Protein AF-A0A9W8B803-F1 (afdb_monomer)

Radius of gyration: 17.19 Å; Cα contacts (8 Å, |Δi|>4): 366; chains: 1; bounding box: 51×30×43 Å

Mean predicted aligned error: 11.03 Å

Sequence (179 aa):
MAPANDPQVTIDICPSTGKNYKTMVAKSFADKLMAYGSGQYSAKEGDESAVWLTVKSSATKDQPYGCYVAWDTAKGQSGNSLIPFSSAVSADFQPGDTVYVEKLAGVKMNAHQSHNGCLRIEGTGATKGQIGVYAYSEKSAEYFKSFSASGPQSVRKQDCDPQSYYFSEDPTQNLGGVQ

Organism: NCBI:txid2761393

pLDDT: mean 75.5, std 14.78, range [30.02, 95.81]

Secondary structure (DSSP, 8-state):
---TT--EEEEEE--SSS--EEEEEEHHHHHHHHHHSEEEE-SSTT-TT-EEEEEEE---SS-TT-EEEEESS-B-TTSSBPPTTTEEE-SSS-TT-EEEEEEEEEEESSSS-EEEEEEEEEE--SPTT--EEPPSSHHHHHHHHHHHHSSS--EEE----PPP---SS-GGGG-TT--

Structure (mmCIF, N/CA/C/O backbone):
data_AF-A0A9W8B803-F1
#
_entry.id   AF-A0A9W8B803-F1
#
loop_
_atom_site.group_PDB
_atom_site.id
_atom_site.type_symbol
_atom_site.label_atom_id
_atom_site.label_alt_id
_atom_site.label_comp_id
_atom_site.label_asym_id
_atom_site.label_entity_id
_atom_site.label_seq_id
_atom_site.pdbx_PDB_ins_code
_atom_site.Cartn_x
_atom_site.Cartn_y
_atom_site.Cartn_z
_atom_site.occupancy
_atom_site.B_iso_or_equiv
_atom_site.auth_seq_id
_atom_site.auth_comp_id
_atom_site.auth_asym_id
_atom_site.auth_atom_id
_atom_site.pdbx_PDB_model_num
ATOM 1 N N . MET A 1 1 ? -5.638 6.438 -18.018 1.00 42.72 1 MET A N 1
ATOM 2 C CA . MET A 1 1 ? -4.972 7.332 -18.999 1.00 42.72 1 MET A CA 1
ATOM 3 C C . MET A 1 1 ? -3.777 8.056 -18.382 1.00 42.72 1 MET A C 1
ATOM 5 O O . MET A 1 1 ? -3.964 8.950 -17.564 1.00 42.72 1 MET A O 1
ATOM 9 N N . ALA A 1 2 ? -2.550 7.707 -18.778 1.00 40.81 2 ALA A N 1
ATOM 10 C CA . ALA A 1 2 ? -1.456 8.674 -18.692 1.00 40.81 2 ALA A CA 1
ATOM 11 C C . ALA A 1 2 ? -1.735 9.775 -19.737 1.00 40.81 2 ALA A C 1
ATOM 13 O O . ALA A 1 2 ? -2.178 9.443 -20.841 1.00 40.81 2 ALA A O 1
ATOM 14 N N . PRO A 1 3 ? -1.563 11.067 -19.419 1.00 47.78 3 PRO A N 1
ATOM 15 C CA . PRO A 1 3 ? -1.764 12.130 -20.397 1.00 47.78 3 PRO A CA 1
ATOM 16 C C . PRO A 1 3 ? -0.831 11.913 -21.596 1.00 47.78 3 PRO A C 1
ATOM 18 O O . PRO A 1 3 ? 0.285 11.427 -21.427 1.00 47.78 3 PRO A O 1
ATOM 21 N N . ALA A 1 4 ? -1.269 12.301 -22.798 1.00 55.00 4 ALA A N 1
ATOM 22 C CA . ALA A 1 4 ? -0.597 12.043 -24.082 1.00 55.00 4 ALA A CA 1
ATOM 23 C C . ALA A 1 4 ? 0.845 12.596 -24.219 1.00 55.00 4 ALA A C 1
ATOM 25 O O . ALA A 1 4 ? 1.453 12.453 -25.272 1.00 55.00 4 ALA A O 1
ATOM 26 N N . ASN A 1 5 ? 1.398 13.193 -23.159 1.00 71.44 5 ASN A N 1
ATOM 27 C CA . ASN A 1 5 ? 2.725 13.796 -23.088 1.00 71.44 5 ASN A CA 1
ATOM 28 C C . ASN A 1 5 ? 3.527 13.366 -21.841 1.00 71.44 5 ASN A C 1
ATOM 30 O O . ASN A 1 5 ? 4.478 14.057 -21.483 1.00 71.44 5 ASN A O 1
ATOM 34 N N . ASP A 1 6 ? 3.155 12.288 -21.137 1.00 80.00 6 ASP A N 1
ATOM 35 C CA . ASP A 1 6 ? 3.938 11.823 -19.982 1.00 80.00 6 ASP A CA 1
ATOM 36 C C . ASP A 1 6 ? 5.289 11.231 -20.444 1.00 80.00 6 ASP A C 1
ATOM 38 O O . ASP A 1 6 ? 5.290 10.207 -21.146 1.00 80.00 6 ASP A O 1
ATOM 42 N N . PRO A 1 7 ? 6.440 11.856 -20.103 1.00 90.88 7 PRO A N 1
ATOM 43 C CA . PRO A 1 7 ? 7.750 11.385 -20.535 1.00 90.88 7 PRO A CA 1
ATOM 44 C C . PRO A 1 7 ? 7.977 9.933 -20.125 1.00 90.88 7 PRO A C 1
ATOM 46 O O . PRO A 1 7 ? 7.594 9.525 -19.035 1.00 90.88 7 PRO A O 1
ATOM 49 N N . GLN A 1 8 ? 8.633 9.148 -20.972 1.00 91.56 8 GLN A N 1
ATOM 50 C CA . GLN A 1 8 ? 8.997 7.779 -20.616 1.00 91.56 8 GLN A CA 1
ATOM 51 C C . GLN A 1 8 ? 10.335 7.766 -19.875 1.00 91.56 8 GLN A C 1
ATOM 53 O O . GLN A 1 8 ? 11.278 8.464 -20.250 1.00 91.56 8 GLN A O 1
ATOM 58 N N . VAL A 1 9 ? 10.429 6.947 -18.834 1.00 92.56 9 VAL A N 1
ATOM 59 C CA . VAL A 1 9 ? 11.654 6.701 -18.070 1.00 92.56 9 VAL A CA 1
ATOM 60 C C . VAL A 1 9 ? 11.912 5.208 -17.987 1.00 92.56 9 VAL A C 1
ATOM 62 O O . VAL A 1 9 ? 10.993 4.396 -18.066 1.00 92.56 9 VAL A O 1
ATOM 65 N N . THR A 1 10 ? 13.180 4.837 -17.847 1.00 92.25 10 THR A N 1
ATOM 66 C CA . THR A 1 10 ? 13.561 3.436 -17.666 1.00 92.25 10 THR A CA 1
ATOM 67 C C . THR A 1 10 ? 13.620 3.105 -16.181 1.00 92.25 10 THR A C 1
ATOM 69 O O . THR A 1 10 ? 14.295 3.805 -15.427 1.00 92.25 10 THR A O 1
ATOM 72 N N . ILE A 1 11 ? 12.948 2.027 -15.786 1.00 90.94 11 ILE A N 1
ATOM 73 C CA . ILE A 1 11 ? 13.044 1.439 -14.448 1.00 90.94 11 ILE A CA 1
ATOM 74 C C . ILE A 1 11 ? 13.702 0.060 -14.519 1.00 90.94 11 ILE A C 1
ATOM 76 O O . ILE A 1 11 ? 13.612 -0.638 -15.536 1.00 90.94 11 ILE A O 1
ATOM 80 N N . ASP A 1 12 ? 14.349 -0.334 -13.428 1.00 91.50 12 ASP A N 1
ATOM 81 C CA . ASP A 1 12 ? 14.971 -1.644 -13.277 1.00 91.50 12 ASP A CA 1
ATOM 82 C C . ASP A 1 12 ? 14.011 -2.627 -12.591 1.00 91.50 12 ASP A C 1
ATOM 84 O O . ASP A 1 12 ? 13.428 -2.333 -11.544 1.00 91.50 12 ASP A O 1
ATOM 88 N N . ILE A 1 13 ? 13.881 -3.825 -13.159 1.00 89.00 13 ILE A N 1
ATOM 89 C CA . ILE A 1 13 ? 13.200 -4.967 -12.552 1.00 89.00 13 ILE A CA 1
ATOM 90 C C . ILE A 1 13 ? 14.267 -5.960 -12.083 1.00 89.00 13 ILE A C 1
ATOM 92 O O . ILE A 1 13 ? 14.993 -6.536 -12.895 1.00 89.00 13 ILE A O 1
ATOM 96 N N . CYS A 1 14 ? 14.372 -6.155 -10.769 1.00 87.81 14 CYS A N 1
ATOM 97 C CA . CYS A 1 14 ? 15.344 -7.024 -10.106 1.00 87.81 14 CYS A CA 1
ATOM 98 C C . CYS A 1 14 ? 14.626 -8.168 -9.384 1.00 87.81 14 CYS A C 1
ATOM 100 O O . CYS A 1 14 ? 14.501 -8.121 -8.151 1.00 87.81 14 CYS A O 1
ATOM 102 N N . PRO A 1 15 ? 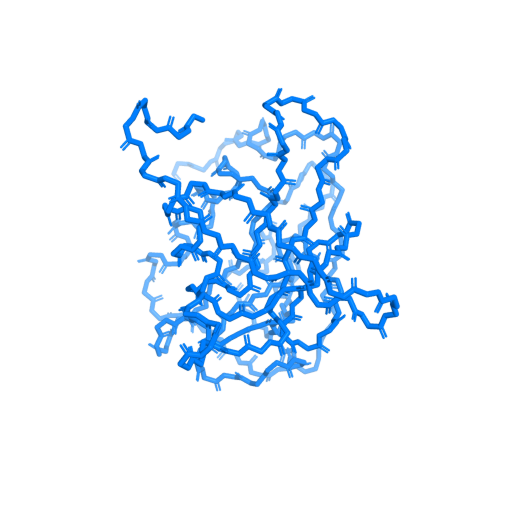14.158 -9.210 -10.086 1.00 75.56 15 PRO A N 1
ATOM 103 C CA . PRO A 1 15 ? 13.483 -10.319 -9.428 1.00 75.56 15 PRO A CA 1
ATOM 104 C C . PRO A 1 15 ? 14.388 -10.987 -8.373 1.00 75.56 15 PRO A C 1
ATOM 106 O O . PRO A 1 15 ? 15.610 -10.815 -8.348 1.00 75.56 15 PRO A O 1
ATOM 109 N N . SER A 1 16 ? 13.786 -11.707 -7.426 1.00 65.19 16 SER A N 1
ATOM 110 C CA . SER A 1 16 ? 14.535 -12.513 -6.447 1.00 65.19 16 SER A CA 1
ATOM 111 C C . SER A 1 16 ? 15.238 -13.704 -7.105 1.00 65.19 16 SER A C 1
ATOM 113 O O . SER A 1 16 ? 16.249 -14.178 -6.595 1.00 65.19 16 SER A O 1
ATOM 115 N N . THR A 1 17 ? 14.728 -14.149 -8.255 1.00 58.28 17 THR A N 1
ATOM 116 C CA . THR A 1 17 ? 15.289 -15.219 -9.079 1.00 58.28 17 THR A CA 1
ATOM 117 C C . THR A 1 17 ? 15.328 -14.781 -10.544 1.00 58.28 17 THR A C 1
ATOM 119 O O . THR A 1 17 ? 14.408 -14.132 -11.031 1.00 58.28 17 THR A O 1
ATOM 122 N N . GLY A 1 18 ? 16.403 -15.114 -11.260 1.00 69.88 18 GLY A N 1
ATOM 123 C CA . GLY A 1 18 ? 16.578 -14.736 -12.667 1.00 69.88 18 GLY A CA 1
ATOM 124 C C . GLY A 1 18 ? 17.419 -13.474 -12.883 1.00 69.88 18 GLY A C 1
ATOM 125 O O . GLY A 1 18 ? 18.062 -12.962 -11.969 1.00 69.88 18 GLY A O 1
ATOM 126 N N . LYS A 1 19 ? 17.475 -13.016 -14.140 1.00 76.31 19 LYS A N 1
ATOM 127 C CA . LYS A 1 19 ? 18.267 -11.846 -14.538 1.00 76.31 19 LYS A CA 1
ATOM 128 C C . LYS A 1 19 ? 17.446 -10.571 -14.407 1.00 76.31 19 LYS A C 1
ATOM 130 O O . LYS A 1 19 ? 16.286 -10.536 -14.814 1.00 76.31 19 LYS A O 1
ATOM 135 N N . ASN A 1 20 ? 18.090 -9.519 -13.911 1.00 84.38 20 ASN A N 1
ATOM 136 C CA . ASN A 1 20 ? 17.522 -8.180 -13.949 1.00 84.38 20 ASN A CA 1
ATOM 137 C C . ASN A 1 20 ? 17.247 -7.773 -15.400 1.00 84.38 20 ASN A C 1
ATOM 139 O O . ASN A 1 20 ? 18.031 -8.084 -16.301 1.00 84.38 20 ASN A O 1
ATOM 143 N N . TYR A 1 21 ? 16.164 -7.040 -15.610 1.00 87.12 21 TYR A N 1
ATOM 144 C CA . TYR A 1 21 ? 15.842 -6.438 -16.897 1.00 87.12 21 TYR A CA 1
ATOM 145 C C . TYR A 1 21 ? 15.310 -5.024 -16.692 1.00 87.12 21 TYR A C 1
ATOM 147 O O . TYR A 1 21 ? 14.974 -4.627 -15.580 1.00 87.12 21 TYR A O 1
ATOM 155 N N . LYS A 1 22 ? 15.265 -4.244 -17.767 1.00 90.06 22 LYS A N 1
ATOM 156 C CA . LYS A 1 22 ? 14.792 -2.861 -17.743 1.00 90.06 22 LYS A CA 1
ATOM 157 C C . LYS A 1 22 ? 13.494 -2.749 -18.525 1.00 90.06 22 LYS A C 1
ATOM 159 O O . LYS A 1 22 ? 13.336 -3.429 -19.537 1.00 90.06 22 LYS A O 1
ATOM 164 N N . THR A 1 23 ? 12.588 -1.889 -18.076 1.00 88.50 23 THR A N 1
ATOM 165 C CA . THR A 1 23 ? 11.369 -1.558 -18.824 1.00 88.50 23 THR A CA 1
ATOM 166 C C . THR A 1 23 ? 11.144 -0.052 -18.856 1.00 88.50 23 THR A C 1
ATOM 168 O O . THR A 1 23 ? 11.601 0.669 -17.966 1.00 88.50 23 THR A O 1
ATOM 171 N N . MET A 1 24 ? 10.471 0.423 -19.903 1.00 89.88 24 MET A N 1
ATOM 172 C CA . MET A 1 24 ? 10.054 1.817 -20.015 1.00 89.88 24 MET A CA 1
ATOM 173 C C . MET A 1 24 ? 8.654 1.984 -19.443 1.00 89.88 24 MET A C 1
ATOM 175 O O . MET A 1 24 ? 7.749 1.199 -19.730 1.00 89.88 24 MET A O 1
ATOM 179 N N . VAL A 1 25 ? 8.492 3.024 -18.637 1.00 88.00 25 VAL A N 1
ATOM 180 C CA . VAL A 1 25 ? 7.221 3.402 -18.031 1.00 88.00 25 VAL A CA 1
ATOM 181 C C . VAL A 1 25 ? 7.035 4.907 -18.110 1.00 88.00 25 VAL A C 1
ATOM 183 O O . VAL A 1 25 ? 8.000 5.662 -18.227 1.00 88.00 25 VAL A O 1
ATOM 186 N N . ALA A 1 26 ? 5.791 5.354 -17.985 1.00 89.62 26 ALA A N 1
ATOM 187 C CA . ALA A 1 26 ? 5.490 6.768 -17.852 1.00 89.62 26 ALA A CA 1
ATOM 188 C C . ALA A 1 26 ? 6.147 7.339 -16.578 1.00 89.62 26 ALA A C 1
ATOM 190 O O . ALA A 1 26 ? 6.136 6.695 -15.524 1.00 89.62 26 ALA A O 1
ATOM 191 N N . LYS A 1 27 ? 6.721 8.542 -16.647 1.00 88.06 27 LYS A N 1
ATOM 192 C CA . LYS A 1 27 ? 7.441 9.156 -15.528 1.00 88.06 27 LYS A CA 1
ATOM 193 C C . LYS A 1 27 ? 6.527 9.324 -14.324 1.00 88.06 27 LYS A C 1
ATOM 195 O O . LYS A 1 27 ? 6.943 9.009 -13.213 1.00 88.06 27 LYS A O 1
ATOM 200 N N . SER A 1 28 ? 5.277 9.742 -14.532 1.00 83.00 28 SER A N 1
ATOM 201 C CA . SER A 1 28 ? 4.327 9.869 -13.421 1.00 83.00 28 SER A CA 1
ATOM 202 C C . SER A 1 28 ? 4.076 8.539 -12.700 1.00 83.00 28 SER A C 1
ATOM 204 O O . SER A 1 28 ? 3.869 8.528 -11.487 1.00 83.00 28 SER A O 1
ATOM 206 N N . PHE A 1 29 ? 4.139 7.410 -13.411 1.00 83.25 29 PHE A N 1
ATOM 207 C CA . PHE A 1 29 ? 4.044 6.088 -12.802 1.00 83.25 29 PHE A CA 1
ATOM 208 C C . PHE A 1 29 ? 5.303 5.749 -11.997 1.00 83.25 29 PHE A C 1
ATOM 210 O O . PHE A 1 29 ? 5.180 5.310 -10.858 1.00 83.25 29 PHE A O 1
ATOM 217 N N . ALA A 1 30 ? 6.500 6.010 -12.531 1.00 84.50 30 ALA A N 1
ATOM 218 C CA . ALA A 1 30 ? 7.750 5.802 -11.796 1.00 84.50 30 ALA A CA 1
ATOM 219 C C . ALA A 1 30 ? 7.841 6.672 -10.528 1.00 84.50 30 ALA A C 1
ATOM 221 O O . ALA A 1 30 ? 8.244 6.191 -9.471 1.00 84.50 30 ALA A O 1
ATOM 222 N N . ASP A 1 31 ? 7.408 7.933 -10.601 1.00 80.31 31 ASP A N 1
ATOM 223 C CA . ASP A 1 31 ? 7.358 8.833 -9.445 1.00 80.31 31 ASP A CA 1
ATOM 224 C C . ASP A 1 31 ? 6.387 8.306 -8.370 1.00 80.31 31 ASP A C 1
ATOM 226 O O . ASP A 1 31 ? 6.723 8.281 -7.184 1.00 80.31 31 ASP A O 1
ATOM 230 N N . LYS A 1 32 ? 5.206 7.816 -8.778 1.00 75.62 32 LYS A N 1
ATOM 231 C CA . LYS A 1 32 ? 4.243 7.165 -7.872 1.00 75.62 32 LYS A CA 1
ATOM 232 C C . LYS A 1 32 ? 4.806 5.884 -7.260 1.00 75.62 32 LYS A C 1
ATOM 234 O O . LYS A 1 32 ? 4.636 5.671 -6.064 1.00 75.62 32 LYS A O 1
ATOM 239 N N . LEU A 1 33 ? 5.496 5.055 -8.044 1.00 75.88 33 LEU A N 1
ATOM 240 C CA . LEU A 1 33 ? 6.152 3.844 -7.551 1.00 75.88 33 LEU A CA 1
ATOM 241 C C . LEU A 1 33 ? 7.179 4.155 -6.459 1.00 75.88 33 LEU A C 1
ATOM 243 O O . LEU A 1 33 ? 7.201 3.469 -5.441 1.00 75.88 33 LEU A O 1
ATOM 247 N N . MET A 1 34 ? 7.993 5.200 -6.631 1.00 73.31 34 MET A N 1
ATOM 248 C CA . MET A 1 34 ? 8.949 5.625 -5.604 1.00 73.31 34 MET A CA 1
ATOM 249 C C . MET A 1 34 ? 8.253 6.152 -4.346 1.00 73.31 34 MET A C 1
ATOM 251 O O . MET A 1 34 ? 8.702 5.870 -3.237 1.00 73.31 34 MET A O 1
ATOM 255 N N . ALA A 1 35 ? 7.162 6.905 -4.506 1.00 66.06 35 ALA A N 1
ATOM 256 C CA . ALA A 1 35 ? 6.426 7.483 -3.385 1.00 66.06 35 ALA A CA 1
ATOM 257 C C . ALA A 1 35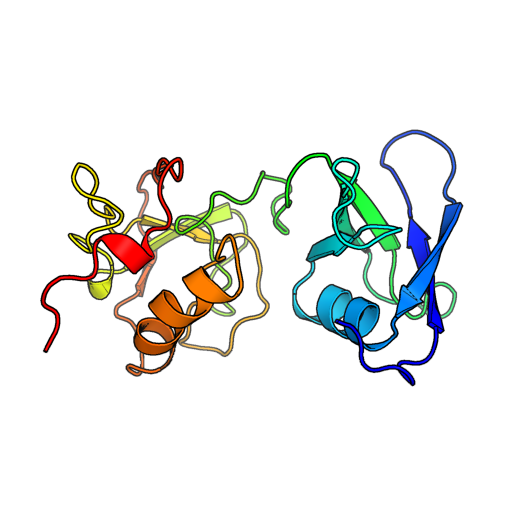 ? 5.648 6.431 -2.577 1.00 66.06 35 ALA A C 1
ATOM 259 O O . ALA A 1 35 ? 5.631 6.474 -1.349 1.00 66.06 35 ALA A O 1
ATOM 260 N N . TYR A 1 36 ? 4.996 5.490 -3.261 1.00 65.56 36 TYR A N 1
ATOM 261 C CA . TYR A 1 36 ? 4.094 4.515 -2.643 1.00 65.56 36 TYR A CA 1
ATOM 262 C C . TYR A 1 36 ? 4.751 3.158 -2.397 1.00 65.56 36 TYR A C 1
ATOM 264 O O . TYR A 1 36 ? 4.202 2.321 -1.686 1.00 65.56 36 TYR A O 1
ATOM 272 N N . GLY A 1 37 ? 5.920 2.914 -2.986 1.00 66.75 37 GLY A N 1
ATOM 273 C CA . GLY A 1 37 ? 6.641 1.649 -2.893 1.00 66.75 37 GLY A CA 1
ATOM 274 C C . GLY A 1 37 ? 6.021 0.508 -3.699 1.00 66.75 37 GLY A C 1
ATOM 275 O O . GLY A 1 37 ? 6.636 -0.552 -3.787 1.00 66.75 37 GLY A O 1
ATOM 276 N N . SER A 1 38 ? 4.842 0.688 -4.303 1.00 74.81 38 SER A N 1
ATOM 277 C CA . SER A 1 38 ? 4.237 -0.298 -5.198 1.00 74.81 38 SER A CA 1
ATOM 278 C C . SER A 1 38 ? 3.260 0.319 -6.202 1.00 74.81 38 SER A C 1
ATOM 280 O O . SER A 1 38 ? 2.795 1.446 -6.023 1.00 74.81 38 SER A O 1
ATOM 282 N N . GLY A 1 39 ? 2.959 -0.411 -7.276 1.00 74.94 39 GLY A N 1
ATOM 283 C CA . GLY A 1 39 ? 2.009 0.014 -8.302 1.00 74.94 39 GLY A CA 1
ATOM 284 C C . GLY A 1 39 ? 1.771 -1.058 -9.358 1.00 74.94 39 GLY A C 1
ATOM 285 O O . GLY A 1 39 ? 2.672 -1.830 -9.690 1.00 74.94 39 GLY A O 1
ATOM 286 N N . GLN A 1 40 ? 0.550 -1.107 -9.885 1.00 80.50 40 GLN A N 1
ATOM 287 C CA . GLN A 1 40 ? 0.199 -2.036 -10.950 1.00 80.50 40 GLN A CA 1
ATOM 288 C C . GLN A 1 40 ? 0.723 -1.507 -12.286 1.00 80.50 40 GLN A C 1
ATOM 290 O O . GLN A 1 40 ? 0.387 -0.401 -12.710 1.00 80.50 40 GLN A O 1
ATOM 295 N N . TYR A 1 41 ? 1.565 -2.298 -12.935 1.00 80.06 41 TYR A N 1
ATOM 296 C CA . TYR A 1 41 ? 2.101 -2.030 -14.253 1.00 80.06 41 TYR A CA 1
ATOM 297 C C . TYR A 1 41 ? 1.424 -2.929 -15.276 1.00 80.06 41 TYR A C 1
ATOM 299 O O . TYR A 1 41 ? 1.378 -4.149 -15.129 1.00 80.06 41 TYR A O 1
ATOM 307 N N . SER A 1 42 ? 0.969 -2.308 -16.353 1.00 76.38 42 SER A N 1
ATOM 308 C CA . SER A 1 42 ? 0.555 -3.004 -17.554 1.00 76.38 42 SER A CA 1
ATOM 309 C C . SER A 1 42 ? 1.237 -2.377 -18.764 1.00 76.38 42 SER A C 1
ATOM 311 O O . SER A 1 42 ? 1.345 -1.152 -18.856 1.00 76.38 42 SER A O 1
ATOM 313 N N . ALA A 1 43 ? 1.656 -3.212 -19.716 1.00 68.31 43 ALA A N 1
ATOM 314 C CA . ALA A 1 43 ? 2.144 -2.743 -21.005 1.00 68.31 43 ALA A CA 1
ATOM 315 C C . ALA A 1 43 ? 1.020 -2.131 -21.867 1.00 68.31 43 ALA A C 1
ATOM 317 O O . ALA A 1 43 ? 1.307 -1.319 -22.749 1.00 68.31 43 ALA A O 1
ATOM 318 N N . LYS A 1 44 ? -0.247 -2.510 -21.631 1.00 64.75 44 LYS A N 1
ATOM 319 C CA . LYS A 1 44 ? -1.425 -2.026 -22.370 1.00 64.75 44 LYS A CA 1
ATOM 320 C C . LYS A 1 44 ? -2.640 -1.825 -21.462 1.00 64.75 44 LYS A C 1
ATOM 322 O O . LYS A 1 44 ? -2.910 -2.597 -20.547 1.00 64.75 44 LYS A O 1
ATOM 327 N N . GLU A 1 45 ? -3.421 -0.788 -21.719 1.00 52.09 45 GLU A N 1
ATOM 328 C CA . GLU A 1 45 ? -4.680 -0.579 -20.996 1.00 52.09 45 GLU A CA 1
ATOM 329 C C . GLU A 1 45 ? -5.637 -1.762 -21.240 1.00 52.09 45 GLU A C 1
ATOM 331 O O . GLU A 1 45 ? -5.808 -2.191 -22.381 1.00 52.09 45 GLU A O 1
ATOM 336 N N . GLY A 1 46 ? -6.211 -2.321 -20.169 1.00 53.62 46 GLY A N 1
ATOM 337 C CA . GLY A 1 46 ? -7.086 -3.502 -20.235 1.00 53.62 46 GLY A CA 1
ATOM 338 C C . GLY A 1 46 ? -6.372 -4.854 -20.366 1.00 53.62 46 GLY A C 1
ATOM 339 O O . GLY A 1 46 ? -7.034 -5.859 -20.598 1.00 53.62 46 GLY A O 1
ATOM 340 N N . ASP A 1 47 ? -5.044 -4.898 -20.233 1.00 57.59 47 ASP A N 1
ATOM 341 C CA . ASP A 1 47 ? -4.285 -6.151 -20.252 1.00 57.59 47 ASP A CA 1
ATOM 342 C C . ASP A 1 47 ? -4.452 -6.919 -18.931 1.00 57.59 47 ASP A C 1
ATOM 344 O O . ASP A 1 47 ? -4.090 -6.434 -17.856 1.00 57.59 47 ASP A O 1
ATOM 348 N N . GLU A 1 48 ? -4.975 -8.140 -19.017 1.00 57.72 48 GLU A N 1
ATOM 349 C CA . GLU A 1 48 ? -5.126 -9.047 -17.875 1.00 57.72 48 GLU A CA 1
ATOM 350 C C . GLU A 1 48 ? -3.776 -9.568 -17.350 1.00 57.72 48 GLU A C 1
ATOM 352 O O . GLU A 1 48 ? -3.715 -10.123 -16.256 1.00 57.72 48 GLU A O 1
ATOM 357 N N . SER A 1 49 ? -2.676 -9.356 -18.086 1.00 65.06 49 SER A N 1
ATOM 358 C CA . SER A 1 49 ? -1.313 -9.692 -17.649 1.00 65.06 49 SER A CA 1
ATOM 359 C C . SER A 1 49 ? -0.644 -8.608 -16.792 1.00 65.06 49 SER A C 1
ATOM 361 O O . SER A 1 49 ? 0.565 -8.661 -16.554 1.00 65.06 49 SER A O 1
ATOM 363 N N . ALA A 1 50 ? -1.412 -7.621 -16.318 1.00 73.31 50 ALA A N 1
ATOM 364 C CA . ALA A 1 50 ? -0.913 -6.574 -15.438 1.00 73.31 50 ALA A CA 1
ATOM 365 C C . ALA A 1 50 ? -0.233 -7.166 -14.190 1.00 73.31 50 ALA A C 1
ATOM 367 O O . ALA A 1 50 ? -0.825 -7.946 -13.445 1.00 73.31 50 ALA A O 1
ATOM 368 N N . VAL A 1 51 ? 1.007 -6.751 -13.936 1.00 79.25 51 VAL A N 1
ATOM 369 C CA . VAL A 1 51 ? 1.805 -7.193 -12.785 1.00 79.25 51 VAL A CA 1
ATOM 370 C C . VAL A 1 51 ? 1.890 -6.094 -11.743 1.00 79.25 51 VAL A C 1
ATOM 372 O O . VAL A 1 51 ? 1.846 -4.906 -12.055 1.00 79.25 51 VAL A O 1
ATOM 375 N N . TRP A 1 52 ? 2.081 -6.472 -10.490 1.00 78.88 52 TRP A N 1
ATOM 376 C CA . TRP A 1 52 ? 2.393 -5.523 -9.433 1.00 78.88 52 TRP A CA 1
ATOM 377 C C . TRP A 1 52 ? 3.894 -5.350 -9.296 1.00 78.88 52 TRP A C 1
ATOM 379 O O . TRP A 1 52 ? 4.618 -6.313 -9.068 1.00 78.88 52 TRP A O 1
ATOM 389 N N . LEU A 1 53 ? 4.369 -4.116 -9.416 1.00 81.75 53 LEU A N 1
ATOM 390 C CA . LEU A 1 53 ? 5.755 -3.771 -9.141 1.00 81.75 53 LEU A CA 1
ATOM 391 C C . LEU A 1 53 ? 5.860 -3.264 -7.706 1.00 81.75 53 LEU A C 1
ATOM 393 O O . LEU A 1 53 ? 5.138 -2.342 -7.342 1.00 81.75 53 LEU A O 1
ATOM 397 N N . THR A 1 54 ? 6.767 -3.834 -6.913 1.00 77.69 54 THR A N 1
ATOM 398 C CA . THR A 1 54 ? 7.076 -3.376 -5.546 1.00 77.69 54 THR A CA 1
ATOM 399 C C . THR A 1 54 ? 8.557 -3.050 -5.427 1.00 77.69 54 THR A C 1
ATOM 401 O O . THR A 1 54 ? 9.398 -3.782 -5.950 1.00 77.69 54 THR A O 1
ATOM 404 N N . VAL A 1 55 ? 8.889 -1.957 -4.741 1.00 77.19 55 VAL A N 1
ATOM 405 C CA . VA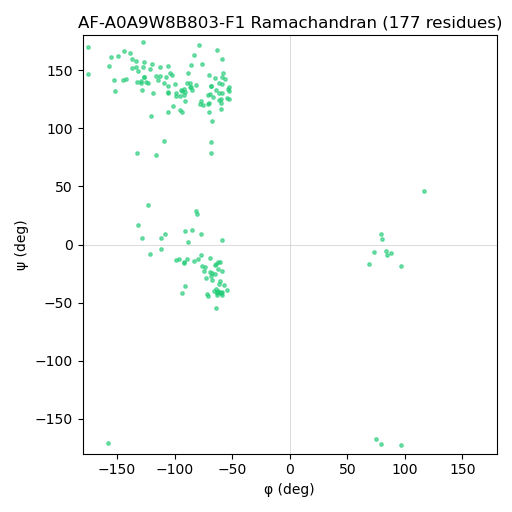L A 1 55 ? 10.270 -1.523 -4.521 1.00 77.19 55 VAL A CA 1
ATOM 406 C C . VAL A 1 55 ? 11.052 -2.585 -3.741 1.00 77.19 55 VAL A C 1
ATOM 408 O O . VAL A 1 55 ? 10.663 -3.016 -2.660 1.00 77.19 55 VAL A O 1
ATOM 411 N N . LYS A 1 56 ? 12.174 -3.018 -4.312 1.00 79.81 56 LYS A N 1
ATOM 412 C CA . LYS A 1 56 ? 13.173 -3.895 -3.689 1.00 79.81 56 LYS A CA 1
ATOM 413 C C . LYS A 1 56 ? 14.283 -3.087 -3.038 1.00 79.81 56 LYS A C 1
ATOM 415 O O . LYS A 1 56 ? 14.764 -3.428 -1.964 1.00 79.81 56 LYS A O 1
ATOM 420 N N . SER A 1 57 ? 14.715 -2.040 -3.731 1.00 77.50 57 SER A N 1
ATOM 421 C CA . SER A 1 57 ? 15.786 -1.149 -3.305 1.00 77.50 57 SER A CA 1
ATOM 422 C C . SER A 1 57 ? 15.481 0.271 -3.752 1.00 77.50 57 SER A C 1
ATOM 424 O O . SER A 1 57 ? 14.960 0.493 -4.847 1.00 77.50 57 SER A O 1
ATOM 426 N N . SER A 1 58 ? 15.815 1.228 -2.891 1.00 74.88 58 SER A N 1
ATOM 427 C CA . SER A 1 58 ? 15.692 2.655 -3.168 1.00 74.88 58 SER A CA 1
ATOM 428 C C . SER A 1 58 ? 16.592 3.097 -4.325 1.00 74.88 58 SER A C 1
ATOM 430 O O . SER A 1 58 ? 17.473 2.363 -4.781 1.00 74.88 58 SER A O 1
ATOM 432 N N . ALA A 1 59 ? 16.351 4.316 -4.810 1.00 82.38 59 ALA A N 1
ATOM 433 C CA . ALA A 1 59 ? 17.144 4.916 -5.868 1.00 82.38 59 ALA A CA 1
ATOM 434 C C . ALA A 1 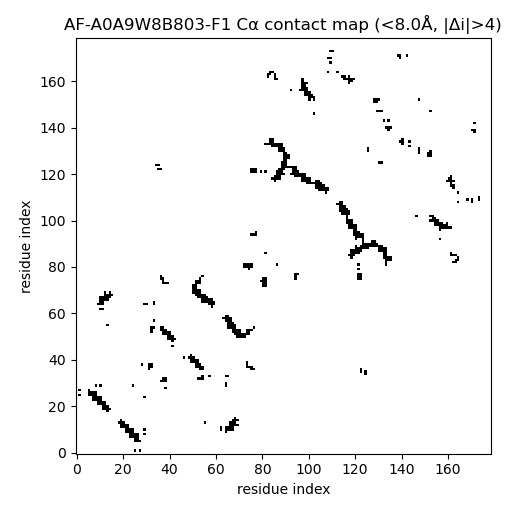59 ? 18.629 5.024 -5.492 1.00 82.38 59 ALA A C 1
ATOM 436 O O . ALA A 1 59 ? 18.991 5.409 -4.379 1.00 82.38 59 ALA A O 1
ATOM 437 N N . THR A 1 60 ? 19.486 4.718 -6.459 1.00 83.38 60 THR A N 1
ATOM 438 C CA . THR A 1 60 ? 20.938 4.894 -6.383 1.00 83.38 60 THR A CA 1
ATOM 439 C C . THR A 1 60 ? 21.419 5.686 -7.596 1.00 83.38 60 THR A C 1
ATOM 441 O O . THR A 1 60 ? 20.649 5.961 -8.517 1.00 83.38 60 THR A O 1
ATOM 444 N N . LYS A 1 61 ? 22.708 6.040 -7.630 1.00 85.44 61 LYS A N 1
ATOM 445 C CA . LYS A 1 61 ? 23.305 6.717 -8.791 1.00 85.44 61 LYS A CA 1
ATOM 446 C C . LYS A 1 61 ? 23.146 5.906 -10.087 1.00 85.44 61 LYS A C 1
ATOM 448 O O . LYS A 1 61 ? 22.936 6.496 -11.142 1.00 85.44 61 LYS A O 1
ATOM 453 N N . ASP A 1 62 ? 23.204 4.578 -9.989 1.00 84.81 62 ASP A N 1
ATOM 454 C CA . ASP A 1 62 ? 23.130 3.668 -11.138 1.00 84.81 62 ASP A CA 1
ATOM 455 C C . ASP A 1 62 ? 21.690 3.213 -11.447 1.00 84.81 62 ASP A C 1
ATOM 457 O O . ASP A 1 62 ? 21.410 2.729 -12.544 1.00 84.81 62 ASP A O 1
ATOM 461 N N . GLN A 1 63 ? 20.770 3.399 -10.493 1.00 85.12 63 GLN A N 1
ATOM 462 C CA . GLN A 1 63 ? 19.344 3.080 -10.598 1.00 85.12 63 GLN A CA 1
ATOM 463 C C . GLN A 1 63 ? 18.520 4.270 -10.085 1.00 85.12 63 GLN A C 1
ATOM 465 O O . GLN A 1 63 ? 18.050 4.248 -8.945 1.00 85.12 63 GLN A O 1
ATOM 470 N N . PRO A 1 64 ? 18.341 5.332 -10.891 1.00 84.62 64 PRO A N 1
ATOM 471 C CA . PRO A 1 64 ? 17.757 6.595 -10.427 1.00 84.62 64 PRO A CA 1
ATOM 472 C C . PRO A 1 64 ? 16.291 6.480 -9.987 1.00 84.62 64 PRO A C 1
ATOM 474 O O . PRO A 1 64 ? 15.812 7.345 -9.263 1.00 84.62 64 PRO A O 1
ATOM 477 N N . TYR A 1 65 ? 15.599 5.408 -10.381 1.00 85.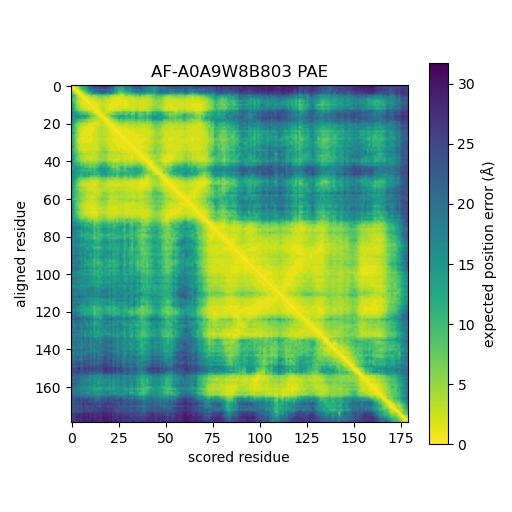56 65 TYR A N 1
ATOM 478 C CA . TYR A 1 65 ? 14.236 5.095 -9.946 1.00 85.56 65 TYR A CA 1
ATOM 479 C C . TYR A 1 65 ? 14.174 3.907 -8.976 1.00 85.56 65 TYR A C 1
ATOM 481 O O . TYR A 1 65 ? 13.087 3.433 -8.669 1.00 85.56 65 TYR A O 1
ATOM 489 N N . GLY A 1 66 ? 15.316 3.419 -8.486 1.00 86.19 66 GLY A N 1
ATOM 490 C CA . GLY A 1 66 ? 15.405 2.217 -7.657 1.00 86.19 66 GLY A CA 1
ATOM 491 C C . GLY A 1 66 ? 15.238 0.931 -8.460 1.00 86.19 66 GLY A C 1
ATOM 492 O O . GLY A 1 66 ? 15.301 0.939 -9.691 1.00 86.19 66 GLY A O 1
ATOM 493 N N . CYS A 1 67 ? 15.039 -0.179 -7.750 1.00 85.88 67 CYS A N 1
ATOM 494 C CA . CYS A 1 67 ? 14.753 -1.458 -8.383 1.00 85.88 67 CYS A CA 1
ATOM 495 C C . CYS A 1 67 ? 13.485 -2.108 -7.845 1.00 85.88 67 CYS A C 1
ATOM 497 O O . CYS A 1 67 ? 13.213 -2.030 -6.648 1.00 85.88 67 CYS A O 1
ATOM 499 N N . TYR A 1 68 ? 12.746 -2.788 -8.722 1.00 86.12 68 TYR A N 1
ATOM 500 C CA . TYR A 1 68 ? 11.422 -3.335 -8.432 1.00 86.12 68 TYR A CA 1
ATOM 501 C C . TYR A 1 68 ? 11.358 -4.851 -8.630 1.00 86.12 68 TYR A C 1
ATOM 503 O O . TYR A 1 68 ? 12.061 -5.410 -9.466 1.00 86.12 68 TYR A O 1
ATOM 511 N N . VAL A 1 69 ? 10.494 -5.529 -7.882 1.00 82.06 69 VAL A N 1
ATOM 512 C CA . VAL A 1 69 ? 10.114 -6.930 -8.123 1.00 82.06 69 VAL A CA 1
ATOM 513 C C . VAL A 1 69 ? 8.707 -6.960 -8.702 1.00 82.06 69 VAL A C 1
ATOM 515 O O . VAL A 1 69 ? 7.840 -6.239 -8.212 1.00 82.06 69 VAL A O 1
ATOM 518 N N . ALA A 1 70 ? 8.499 -7.789 -9.725 1.00 80.06 70 ALA A N 1
ATOM 519 C CA . ALA A 1 70 ? 7.182 -8.068 -10.280 1.00 80.06 70 ALA A CA 1
ATOM 520 C C . ALA A 1 70 ? 6.494 -9.203 -9.509 1.00 80.06 70 ALA A C 1
ATOM 522 O O . ALA A 1 70 ? 7.106 -10.235 -9.228 1.00 80.06 70 ALA A O 1
ATOM 523 N N . TRP A 1 71 ? 5.219 -9.006 -9.207 1.00 71.75 71 TRP A N 1
ATOM 524 C CA . TRP A 1 71 ? 4.369 -9.908 -8.447 1.00 71.75 71 TRP A CA 1
ATOM 525 C C . TRP A 1 71 ? 3.024 -10.086 -9.148 1.00 71.75 71 TRP A C 1
ATOM 527 O O . TRP A 1 71 ? 2.584 -9.230 -9.916 1.00 71.75 71 TRP A O 1
ATOM 537 N N . ASP A 1 72 ? 2.352 -11.185 -8.828 1.00 70.44 72 ASP A N 1
ATOM 538 C CA . ASP A 1 72 ? 0.947 -11.426 -9.168 1.00 70.44 72 ASP A CA 1
ATOM 539 C C . ASP A 1 72 ? -0.005 -10.487 -8.404 1.00 70.44 72 ASP A C 1
ATOM 541 O O . ASP A 1 72 ? -1.090 -10.149 -8.869 1.00 70.44 72 ASP A O 1
ATOM 545 N N . THR A 1 73 ? 0.424 -10.036 -7.227 1.00 68.69 73 THR A N 1
ATOM 546 C CA . THR A 1 73 ? -0.346 -9.239 -6.276 1.00 68.69 73 THR A CA 1
ATOM 547 C C . THR A 1 73 ? 0.504 -8.114 -5.701 1.00 68.69 73 THR A C 1
ATOM 549 O O . THR A 1 73 ? 1.723 -8.229 -5.591 1.00 68.69 73 THR A O 1
ATOM 552 N N . ALA A 1 74 ? -0.131 -7.013 -5.301 1.00 70.50 74 ALA A N 1
ATOM 553 C CA . ALA A 1 74 ? 0.573 -5.909 -4.663 1.00 70.50 74 ALA A CA 1
ATOM 554 C C . ALA A 1 74 ? 1.280 -6.402 -3.394 1.00 70.50 74 ALA A C 1
ATOM 556 O O . ALA A 1 74 ? 0.649 -7.060 -2.566 1.00 70.50 74 ALA A O 1
ATOM 557 N N . LYS A 1 75 ? 2.569 -6.092 -3.224 1.00 78.19 75 LYS A N 1
ATOM 558 C CA . LYS A 1 75 ? 3.315 -6.399 -1.995 1.00 78.19 75 LYS A CA 1
ATOM 559 C C . LYS A 1 75 ? 3.620 -5.134 -1.211 1.00 78.19 75 LYS A C 1
ATOM 561 O O . LYS A 1 75 ? 4.016 -4.125 -1.797 1.00 78.19 75 LYS A O 1
ATOM 566 N N . GLY A 1 76 ? 3.474 -5.227 0.105 1.00 73.12 76 GLY A N 1
ATOM 567 C CA . GLY A 1 76 ? 3.933 -4.212 1.042 1.00 73.12 76 GLY A CA 1
ATOM 568 C C . GLY A 1 76 ? 5.432 -4.286 1.304 1.00 73.12 76 GLY A C 1
ATOM 569 O O . GLY A 1 76 ? 6.107 -5.246 0.930 1.00 73.12 76 GLY A O 1
ATOM 570 N N . GLN A 1 77 ? 5.953 -3.286 2.010 1.00 79.31 77 GLN A N 1
ATOM 571 C CA . GLN A 1 77 ? 7.342 -3.220 2.466 1.00 79.31 77 GLN A CA 1
ATOM 572 C C . GLN A 1 77 ? 7.707 -4.359 3.431 1.00 79.31 77 GLN A C 1
ATOM 574 O O . GLN A 1 77 ? 8.885 -4.674 3.559 1.00 79.31 77 GLN A O 1
ATOM 579 N N . SER A 1 78 ? 6.727 -5.005 4.082 1.00 80.88 78 SER A N 1
ATOM 580 C CA . SER A 1 78 ? 6.980 -6.202 4.900 1.00 80.88 78 SER A CA 1
ATOM 581 C C . SER A 1 78 ? 7.184 -7.480 4.066 1.00 80.88 78 SER A C 1
ATOM 583 O O . SER A 1 78 ? 7.561 -8.517 4.606 1.00 80.88 78 SER A O 1
ATOM 585 N N . GLY A 1 79 ? 6.928 -7.426 2.753 1.00 76.88 79 GLY A N 1
ATOM 586 C CA . GLY A 1 79 ? 6.970 -8.574 1.840 1.00 76.88 79 GLY A CA 1
ATOM 587 C C . GLY A 1 79 ? 5.655 -9.357 1.743 1.00 76.88 79 GLY A C 1
ATOM 588 O O . GLY A 1 79 ? 5.517 -10.223 0.874 1.00 76.88 79 GLY A O 1
ATOM 589 N N . ASN A 1 80 ? 4.664 -9.047 2.580 1.00 82.81 80 ASN A N 1
ATOM 590 C CA . ASN A 1 80 ? 3.343 -9.662 2.496 1.00 82.81 80 ASN A CA 1
ATOM 591 C C . ASN A 1 80 ? 2.517 -9.090 1.335 1.00 82.81 80 ASN A C 1
ATOM 593 O O . ASN A 1 80 ? 2.711 -7.949 0.909 1.00 82.81 80 ASN A O 1
ATOM 597 N N . SER A 1 81 ? 1.558 -9.878 0.836 1.00 82.62 81 SER A N 1
ATOM 598 C CA . SER A 1 81 ? 0.540 -9.351 -0.081 1.00 82.62 81 SER A CA 1
ATOM 599 C C . SER A 1 81 ? -0.314 -8.305 0.625 1.00 82.62 81 SER A C 1
ATOM 601 O O . SER A 1 81 ? -0.773 -8.531 1.748 1.00 82.62 81 SER A O 1
ATOM 603 N N . LEU A 1 82 ? -0.523 -7.174 -0.047 1.00 79.50 82 LEU A N 1
ATOM 604 C CA . LEU A 1 82 ? -1.462 -6.158 0.389 1.00 79.50 82 LEU A CA 1
ATOM 605 C C . LEU A 1 82 ? -2.870 -6.733 0.292 1.00 79.50 82 LEU A C 1
ATOM 607 O O . LEU A 1 82 ? -3.297 -7.231 -0.748 1.00 79.50 82 LEU A O 1
ATOM 611 N N . ILE A 1 83 ? -3.582 -6.634 1.401 1.00 82.19 83 ILE A N 1
ATOM 612 C CA . ILE A 1 83 ? -4.992 -6.963 1.516 1.00 82.19 83 ILE A CA 1
ATOM 613 C C . ILE A 1 83 ? -5.743 -5.647 1.330 1.00 82.19 83 ILE A C 1
ATOM 615 O O . ILE A 1 83 ? -5.557 -4.740 2.151 1.00 82.19 83 ILE A O 1
ATOM 619 N N . PRO A 1 84 ? -6.561 -5.489 0.276 1.00 77.62 84 PRO A N 1
ATOM 620 C CA . PRO A 1 84 ? -7.330 -4.270 0.096 1.00 77.62 84 PRO A CA 1
ATOM 621 C C . PRO A 1 84 ? -8.135 -3.932 1.348 1.00 77.62 84 PRO A C 1
ATOM 623 O O . PRO A 1 84 ? -8.749 -4.808 1.955 1.00 77.62 84 PRO A O 1
ATOM 626 N N . PHE A 1 85 ? -8.101 -2.659 1.734 1.00 80.25 85 PHE A N 1
ATOM 627 C CA . PHE A 1 85 ? -8.789 -2.089 2.897 1.00 80.25 85 PHE A CA 1
ATOM 628 C C . PHE A 1 85 ? -8.269 -2.519 4.267 1.00 80.25 85 PHE A C 1
ATOM 630 O O . PHE A 1 85 ? -8.500 -1.807 5.233 1.00 80.25 85 PHE A O 1
ATOM 637 N N . SER A 1 86 ? -7.492 -3.597 4.339 1.00 89.12 86 SER A N 1
ATOM 638 C CA . SER A 1 86 ? -6.879 -4.085 5.575 1.00 89.12 86 SER A CA 1
ATOM 639 C C . SER A 1 86 ? -5.361 -3.942 5.620 1.00 89.12 86 SER A C 1
ATOM 641 O O . SER A 1 86 ? -4.745 -4.221 6.642 1.00 89.12 86 SER A O 1
ATOM 643 N N . SER A 1 87 ? -4.732 -3.476 4.545 1.00 88.12 87 SER A N 1
ATOM 644 C CA . SER A 1 87 ? -3.340 -3.024 4.544 1.00 88.12 87 SER A CA 1
ATOM 645 C C . SER A 1 87 ? -3.274 -1.504 4.567 1.00 88.12 87 SER A C 1
ATOM 647 O O . SER A 1 87 ? -4.098 -0.831 3.947 1.00 88.12 87 SER A O 1
ATOM 649 N N . ALA A 1 88 ? -2.264 -0.948 5.230 1.00 87.00 88 ALA A N 1
ATOM 650 C CA . ALA A 1 88 ? -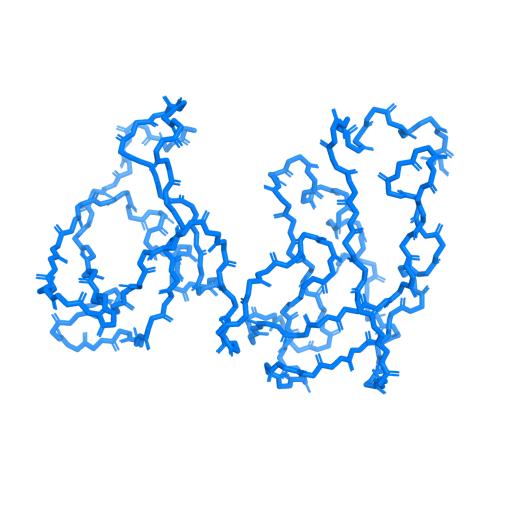2.106 0.493 5.377 1.00 87.00 88 ALA A CA 1
ATOM 651 C C . ALA A 1 88 ? -0.647 0.960 5.338 1.00 87.00 88 ALA A C 1
ATOM 653 O O . ALA A 1 88 ? 0.285 0.171 5.465 1.00 87.00 88 ALA A O 1
ATOM 654 N N . VAL A 1 89 ? -0.454 2.268 5.193 1.00 85.00 89 VAL A N 1
ATOM 655 C CA . VAL A 1 89 ? 0.816 2.965 5.385 1.00 85.00 89 VAL A CA 1
ATOM 656 C C . VAL A 1 89 ? 0.737 3.916 6.571 1.00 85.00 89 VAL A C 1
ATOM 658 O O . VAL A 1 89 ? -0.282 4.579 6.771 1.00 85.00 89 VAL A O 1
ATOM 661 N N . SER A 1 90 ? 1.820 4.010 7.342 1.00 84.75 90 SER A N 1
ATOM 662 C CA . SER A 1 90 ? 1.959 4.975 8.435 1.00 84.75 90 SER A CA 1
ATOM 663 C C . SER A 1 90 ? 3.419 5.332 8.690 1.00 84.75 90 SER A C 1
ATOM 665 O O . SER A 1 90 ? 4.270 4.452 8.672 1.00 84.75 90 SER A O 1
ATOM 667 N N . ALA A 1 91 ? 3.709 6.599 8.989 1.00 83.00 91 ALA A N 1
ATOM 668 C CA . ALA A 1 91 ? 5.035 7.011 9.456 1.00 83.00 91 ALA A CA 1
ATOM 669 C C . ALA A 1 91 ? 5.276 6.724 10.953 1.00 83.00 91 ALA A C 1
ATOM 671 O O . ALA A 1 91 ? 6.412 6.821 11.412 1.00 83.00 91 ALA A O 1
ATOM 672 N N . ASP A 1 92 ? 4.230 6.390 11.717 1.00 86.25 92 ASP A N 1
ATOM 673 C CA . ASP A 1 92 ? 4.313 6.191 13.173 1.00 86.25 92 ASP A CA 1
ATOM 674 C C . ASP A 1 92 ? 4.490 4.718 13.580 1.00 86.25 92 ASP A C 1
ATOM 676 O O . ASP A 1 92 ? 4.820 4.431 14.731 1.00 86.25 92 ASP A O 1
ATOM 680 N N . PHE A 1 93 ? 4.287 3.784 12.646 1.00 89.50 93 PHE A N 1
ATOM 681 C CA . PHE A 1 93 ? 4.324 2.339 12.887 1.00 89.50 93 PHE A CA 1
ATOM 682 C C . PHE A 1 93 ? 5.280 1.632 11.924 1.00 89.50 93 PHE A C 1
ATOM 684 O O . PHE A 1 93 ? 5.587 2.140 10.846 1.00 89.50 93 PHE A O 1
ATOM 691 N N . GLN A 1 94 ? 5.757 0.449 12.313 1.00 90.19 94 GLN A N 1
ATOM 692 C CA . GLN A 1 94 ? 6.677 -0.333 11.487 1.00 90.19 94 GLN A CA 1
ATOM 693 C C . GLN A 1 94 ? 5.910 -1.252 10.526 1.00 90.19 94 GLN A C 1
ATOM 695 O O . GLN A 1 94 ? 4.849 -1.760 10.896 1.00 90.19 94 GLN A O 1
ATOM 700 N N . PRO A 1 95 ? 6.436 -1.529 9.317 1.00 88.75 95 PRO A N 1
ATOM 701 C CA . PRO A 1 95 ? 5.901 -2.594 8.475 1.00 88.75 95 PRO A CA 1
ATOM 702 C C . PRO A 1 95 ? 5.815 -3.925 9.240 1.00 88.75 95 PRO A C 1
ATOM 704 O O . PRO A 1 95 ? 6.770 -4.332 9.898 1.00 88.75 95 PRO A O 1
ATOM 707 N N . GLY A 1 96 ? 4.667 -4.595 9.149 1.00 89.25 96 GLY A N 1
ATOM 708 C CA . GLY A 1 96 ? 4.319 -5.801 9.903 1.00 89.25 96 GLY A CA 1
ATOM 709 C C . GLY A 1 96 ? 3.484 -5.543 11.161 1.00 89.25 96 GLY A C 1
ATOM 710 O O . GLY A 1 96 ? 2.823 -6.467 11.629 1.00 89.25 96 GLY A O 1
ATOM 711 N N . ASP A 1 97 ? 3.450 -4.312 11.684 1.00 94.44 97 ASP A N 1
ATOM 712 C CA . ASP A 1 97 ? 2.608 -3.978 12.835 1.00 94.44 97 ASP A CA 1
ATOM 713 C C . ASP A 1 97 ? 1.119 -4.109 12.497 1.00 94.44 97 ASP A C 1
ATOM 715 O O . ASP A 1 97 ? 0.675 -3.724 11.416 1.00 94.44 97 ASP A O 1
ATOM 719 N N . THR A 1 98 ? 0.324 -4.576 13.457 1.00 95.81 98 THR A N 1
ATOM 720 C CA . THR A 1 98 ? -1.137 -4.484 13.410 1.00 95.81 98 THR A CA 1
ATOM 721 C C . THR A 1 98 ? -1.617 -3.315 14.262 1.00 95.81 98 THR A C 1
ATOM 723 O O . THR A 1 98 ? -1.115 -3.041 15.360 1.00 95.81 98 THR A O 1
ATOM 726 N N . VAL A 1 99 ? -2.594 -2.588 13.736 1.00 93.75 99 VAL A N 1
ATOM 727 C CA . VAL A 1 99 ? -3.197 -1.433 14.394 1.00 93.75 99 VAL A CA 1
ATOM 728 C C . VAL A 1 99 ? -4.709 -1.538 14.338 1.00 93.75 99 VAL A C 1
ATOM 730 O O . VAL A 1 99 ? -5.284 -2.064 13.386 1.00 93.75 99 VAL A O 1
ATOM 733 N N . TYR A 1 100 ? -5.350 -0.987 15.358 1.00 93.69 100 TYR A N 1
ATOM 734 C CA . TYR A 1 100 ? -6.790 -0.825 15.401 1.00 93.69 100 TYR A CA 1
ATOM 735 C C . TYR A 1 100 ? -7.149 0.638 15.172 1.00 93.69 100 TYR A C 1
ATOM 737 O O . TYR A 1 100 ? -6.596 1.531 15.827 1.00 93.69 100 TYR A O 1
ATOM 745 N N . VAL A 1 101 ? -8.101 0.869 14.269 1.00 88.62 101 VAL A N 1
ATOM 746 C CA . VAL A 1 101 ? -8.688 2.181 14.023 1.00 88.62 101 VAL A CA 1
ATOM 747 C C . VAL A 1 101 ? -10.182 2.133 14.278 1.00 88.62 101 VAL A C 1
ATOM 749 O O . VAL A 1 101 ? -10.950 1.551 13.514 1.00 88.62 101 VAL A O 1
ATOM 752 N N . GLU A 1 102 ? -10.600 2.799 15.348 1.00 87.38 102 GLU A N 1
ATOM 753 C CA . GLU A 1 102 ? -11.985 2.774 15.820 1.00 87.38 102 GLU A CA 1
ATOM 754 C C . GLU A 1 102 ? -12.978 3.265 14.764 1.00 87.38 102 GLU A C 1
ATOM 756 O O . GLU A 1 102 ? -14.008 2.637 14.550 1.00 87.38 102 GLU A O 1
ATOM 761 N N . LYS A 1 103 ? -12.628 4.324 14.026 1.00 82.19 103 LYS A N 1
ATOM 762 C CA . LYS A 1 103 ? -13.474 4.871 12.955 1.00 82.19 103 LYS A CA 1
ATOM 763 C C . LYS A 1 103 ? -13.693 3.908 11.779 1.00 82.19 103 LYS A C 1
ATOM 765 O O . LYS A 1 103 ? -14.599 4.144 10.989 1.00 82.19 103 LYS A O 1
ATOM 770 N N . LEU A 1 104 ? -12.874 2.861 11.636 1.00 83.69 104 LEU A N 1
ATOM 771 C CA . LEU A 1 104 ? -13.081 1.823 10.624 1.00 83.69 104 LEU A CA 1
ATOM 772 C C . LEU A 1 104 ? -13.914 0.650 11.140 1.00 83.69 104 LEU A C 1
ATOM 774 O O . LEU A 1 104 ? -14.370 -0.155 10.338 1.00 83.69 104 LEU A O 1
ATOM 778 N N . ALA A 1 105 ? -14.103 0.497 12.447 1.00 88.50 105 ALA A N 1
ATOM 779 C CA . ALA A 1 105 ? -14.887 -0.611 12.968 1.00 88.50 105 ALA A CA 1
ATOM 780 C C . ALA A 1 105 ? -16.380 -0.415 12.649 1.00 88.50 105 ALA A C 1
ATOM 782 O O . ALA A 1 105 ? -16.956 0.637 12.907 1.00 88.50 105 ALA A O 1
ATOM 783 N N . GLY A 1 106 ? -17.011 -1.434 12.065 1.00 85.12 106 GLY A N 1
ATOM 784 C CA . GLY A 1 106 ? -18.424 -1.420 11.674 1.00 85.12 106 GLY A CA 1
ATOM 785 C C . GLY A 1 106 ? -18.707 -0.800 10.301 1.00 85.12 106 GLY A C 1
ATOM 786 O O . GLY A 1 106 ? -19.818 -0.950 9.787 1.00 85.12 106 GLY A O 1
ATOM 787 N N . VAL A 1 107 ? -17.712 -0.172 9.672 1.00 82.00 107 VAL A N 1
ATOM 788 C CA . VAL A 1 107 ? -17.827 0.450 8.346 1.00 82.00 107 VAL A CA 1
ATOM 789 C C . VAL A 1 107 ? -18.228 -0.599 7.303 1.00 82.00 107 VAL A C 1
ATOM 791 O O . VAL A 1 107 ? -17.553 -1.610 7.150 1.00 82.00 107 VAL A O 1
ATOM 794 N N . LYS A 1 108 ? -19.355 -0.406 6.608 1.00 80.81 108 LYS A N 1
ATOM 795 C CA . LYS A 1 108 ? -19.883 -1.408 5.666 1.00 80.81 108 LYS A CA 1
ATOM 796 C C . LYS A 1 108 ? -19.007 -1.507 4.417 1.00 80.81 108 LYS A C 1
ATOM 798 O O . LYS A 1 108 ? -18.881 -0.535 3.679 1.00 80.81 108 LYS A O 1
ATOM 803 N N . MET A 1 109 ? -18.477 -2.701 4.168 1.00 76.06 109 MET A N 1
ATOM 804 C CA . MET A 1 109 ? -17.666 -3.027 2.991 1.00 76.06 109 MET A CA 1
ATOM 805 C C . MET A 1 109 ? -18.530 -3.546 1.838 1.00 76.06 109 MET A C 1
ATOM 807 O O . MET A 1 109 ? -18.256 -3.255 0.678 1.00 76.06 109 MET A O 1
ATOM 811 N N . ASN A 1 110 ? -19.587 -4.294 2.158 1.00 73.50 110 ASN A N 1
ATOM 812 C CA . ASN A 1 110 ? -20.650 -4.711 1.241 1.00 73.50 110 ASN A CA 1
ATOM 813 C C . ASN A 1 110 ? -21.915 -5.067 2.051 1.00 73.50 110 ASN A C 1
ATOM 815 O O . ASN A 1 110 ? -21.977 -4.810 3.255 1.00 73.50 110 ASN A O 1
ATOM 819 N N . ALA A 1 111 ? -22.929 -5.654 1.406 1.00 73.56 111 ALA A N 1
ATOM 820 C CA . ALA A 1 111 ? -24.188 -6.035 2.053 1.00 73.56 111 ALA A CA 1
ATOM 821 C C . ALA A 1 111 ? -24.026 -7.022 3.232 1.00 73.56 111 ALA A C 1
ATOM 823 O O . ALA A 1 111 ? -24.893 -7.079 4.105 1.00 73.56 111 ALA A O 1
ATOM 824 N N . HIS A 1 112 ? -22.926 -7.779 3.276 1.00 82.00 112 HIS A N 1
ATOM 825 C CA . HIS A 1 112 ? -22.707 -8.873 4.226 1.00 82.00 112 HIS A CA 1
ATOM 826 C C . HIS A 1 112 ? -21.462 -8.699 5.104 1.00 82.00 112 HIS A C 1
ATOM 828 O O . HIS A 1 112 ? -21.259 -9.481 6.031 1.00 82.00 112 HIS A O 1
ATOM 834 N N . GLN A 1 113 ? -20.621 -7.702 4.826 1.00 84.25 113 GLN A N 1
ATOM 835 C CA . GLN A 1 113 ? -19.347 -7.504 5.508 1.00 84.25 113 GLN A CA 1
ATOM 836 C C . GLN A 1 113 ? -19.217 -6.074 6.029 1.00 84.25 113 GLN A C 1
ATOM 838 O O . GLN A 1 113 ? -19.428 -5.102 5.302 1.00 84.25 113 GLN A O 1
ATOM 843 N N . SER A 1 114 ? -18.789 -5.967 7.284 1.00 87.69 114 SER A N 1
ATOM 844 C CA . SER A 1 114 ? -18.342 -4.726 7.908 1.00 87.69 114 SER A CA 1
ATOM 845 C C . SER A 1 114 ? -16.871 -4.845 8.267 1.00 87.69 114 SER A C 1
ATOM 847 O O . SER A 1 114 ? -16.401 -5.911 8.658 1.00 87.69 114 SER A O 1
ATOM 849 N N . HIS A 1 115 ? -16.155 -3.737 8.156 1.00 88.38 115 HIS A N 1
ATOM 850 C CA . HIS A 1 115 ? -14.752 -3.657 8.487 1.00 88.38 115 HIS A CA 1
ATOM 851 C C . HIS A 1 115 ? -14.559 -3.815 9.999 1.00 88.38 115 HIS A C 1
ATOM 853 O O . HIS A 1 115 ? -15.300 -3.238 10.796 1.00 88.38 115 HIS A O 1
ATOM 859 N N . ASN A 1 116 ? -13.572 -4.604 10.422 1.00 92.50 116 ASN A N 1
ATOM 860 C CA . ASN A 1 116 ? -13.353 -4.916 11.843 1.00 92.50 116 ASN A CA 1
ATOM 861 C C . ASN A 1 116 ? -12.443 -3.909 12.574 1.00 92.50 116 ASN A C 1
ATOM 863 O O . ASN A 1 116 ? -12.124 -4.086 13.744 1.00 92.50 116 ASN A O 1
ATOM 867 N N . GLY A 1 117 ? -12.004 -2.868 11.872 1.00 90.31 117 GLY A N 1
ATOM 868 C CA . GLY A 1 117 ? -11.116 -1.822 12.384 1.00 90.31 117 GLY A CA 1
ATOM 869 C C . GLY A 1 117 ? -9.629 -2.180 12.346 1.00 90.31 117 GLY A C 1
ATOM 870 O O . GLY A 1 117 ? -8.802 -1.316 12.624 1.00 90.31 117 GLY A O 1
ATOM 871 N N . CYS A 1 118 ? -9.274 -3.412 11.980 1.00 94.19 118 CYS A N 1
ATOM 872 C CA . CYS A 1 118 ? -7.897 -3.888 11.988 1.00 94.19 118 CYS A CA 1
ATOM 873 C C . CYS A 1 118 ? -7.199 -3.658 10.658 1.00 94.19 118 CYS A C 1
ATOM 875 O O . CYS A 1 118 ? -7.705 -4.017 9.593 1.00 94.19 118 CYS A O 1
ATOM 877 N N . LEU A 1 119 ? -6.004 -3.083 10.747 1.00 92.56 119 LEU A N 1
ATOM 878 C CA . LEU A 1 119 ? -5.119 -2.843 9.620 1.00 92.56 119 LEU A CA 1
ATOM 879 C C . LEU A 1 119 ? -3.743 -3.435 9.917 1.00 92.56 119 LEU A C 1
ATOM 881 O O . LEU A 1 119 ? -3.254 -3.346 11.043 1.00 92.56 119 LEU A O 1
ATOM 885 N N . ARG A 1 120 ? -3.086 -3.966 8.888 1.00 94.06 120 ARG A N 1
ATOM 886 C CA . ARG A 1 120 ? -1.658 -4.282 8.910 1.00 94.06 120 ARG A CA 1
ATOM 887 C C . ARG A 1 120 ? -0.878 -3.174 8.228 1.00 94.06 120 ARG A C 1
ATOM 889 O O . ARG A 1 120 ? -1.208 -2.756 7.118 1.00 94.06 120 ARG A O 1
ATOM 896 N N . ILE A 1 121 ? 0.163 -2.699 8.888 1.00 91.06 121 ILE A N 1
ATOM 897 C CA . ILE A 1 121 ? 1.065 -1.695 8.349 1.00 91.06 121 ILE A CA 1
ATOM 898 C C . ILE A 1 121 ? 1.996 -2.378 7.359 1.00 91.06 121 ILE A C 1
ATOM 900 O O . ILE A 1 121 ? 2.690 -3.338 7.669 1.00 91.06 121 ILE A O 1
ATOM 904 N N . GLU A 1 122 ? 1.993 -1.874 6.140 1.00 88.81 122 GLU A N 1
ATOM 905 C CA . GLU A 1 122 ? 2.688 -2.430 4.986 1.00 88.81 122 GLU A CA 1
ATOM 906 C C . GLU A 1 122 ? 3.559 -1.388 4.287 1.00 88.81 122 GLU A C 1
ATOM 908 O O . GLU A 1 122 ? 4.138 -1.643 3.236 1.00 88.81 122 GLU A O 1
ATOM 913 N N . GLY A 1 123 ? 3.673 -0.191 4.851 1.00 82.44 123 GLY A N 1
ATOM 914 C CA . GLY A 1 123 ? 4.612 0.808 4.375 1.00 82.44 123 GLY A CA 1
ATOM 915 C C . GLY A 1 123 ? 4.644 2.044 5.253 1.00 82.44 123 GLY A C 1
ATOM 916 O O . GLY A 1 123 ? 3.807 2.228 6.134 1.00 82.44 123 GLY A O 1
ATOM 917 N N . THR A 1 124 ? 5.623 2.900 4.990 1.00 80.12 124 THR A N 1
ATOM 918 C CA . THR A 1 124 ? 5.937 4.060 5.835 1.00 80.12 124 THR A CA 1
ATOM 919 C C . THR A 1 124 ? 5.630 5.414 5.191 1.00 80.12 124 THR A C 1
ATOM 921 O O . THR A 1 124 ? 5.916 6.456 5.769 1.00 80.12 124 THR A O 1
ATOM 924 N N . GLY A 1 125 ? 5.012 5.427 4.006 1.00 71.81 125 GLY A N 1
ATOM 925 C CA . GLY A 1 125 ? 4.841 6.629 3.177 1.00 71.81 125 GLY A CA 1
ATOM 926 C C . GLY A 1 125 ? 3.744 7.621 3.597 1.00 71.81 125 GLY A C 1
ATOM 927 O O . GLY A 1 125 ? 3.435 8.521 2.820 1.00 71.81 125 GLY A O 1
ATOM 928 N N . ALA A 1 126 ? 3.116 7.472 4.769 1.00 72.06 126 ALA A N 1
ATOM 929 C CA . ALA A 1 126 ? 2.085 8.414 5.224 1.00 72.06 126 ALA A CA 1
ATOM 930 C C . ALA A 1 126 ? 2.692 9.656 5.895 1.00 72.06 126 ALA A C 1
ATOM 932 O O . ALA A 1 126 ? 3.830 9.644 6.355 1.00 72.06 126 ALA A O 1
ATOM 933 N N . THR A 1 127 ? 1.901 10.722 6.032 1.00 74.88 127 THR A N 1
ATOM 934 C CA . THR A 1 127 ? 2.277 11.838 6.914 1.00 74.88 127 THR A CA 1
ATOM 935 C C . THR A 1 127 ? 2.196 11.394 8.376 1.00 74.88 127 THR A C 1
ATOM 937 O O . THR A 1 127 ? 1.338 10.591 8.742 1.00 74.88 127 THR A O 1
ATOM 940 N N . LYS A 1 128 ? 3.082 11.923 9.226 1.00 78.12 128 LYS A N 1
ATOM 941 C CA . LYS A 1 128 ? 3.060 11.665 10.671 1.00 78.12 128 LYS A CA 1
ATOM 942 C C . LYS A 1 128 ? 1.683 11.991 11.271 1.00 78.12 128 LYS A C 1
ATOM 944 O O . LYS A 1 128 ? 1.123 13.048 10.989 1.00 78.12 128 LYS A O 1
ATOM 949 N N . GLY A 1 129 ? 1.150 11.098 12.098 1.00 74.94 129 GLY A N 1
ATOM 950 C CA . GLY A 1 129 ? -0.188 11.177 12.686 1.00 74.94 129 GLY A CA 1
ATOM 951 C C . GLY A 1 129 ? -1.322 10.736 11.755 1.00 74.94 129 GLY A C 1
ATOM 952 O O . GLY A 1 129 ? -2.491 10.859 12.125 1.00 74.94 129 GLY A O 1
ATOM 953 N N . GLN A 1 130 ? -1.009 10.244 10.552 1.00 77.69 130 GLN A N 1
ATOM 954 C CA . GLN A 1 130 ? -1.990 9.767 9.580 1.00 77.69 130 GLN A CA 1
ATOM 955 C C . GLN A 1 130 ? -1.785 8.290 9.236 1.00 77.69 130 GLN A C 1
ATOM 957 O O . GLN A 1 130 ? -0.686 7.733 9.315 1.00 77.69 130 GLN A O 1
ATOM 962 N N . ILE A 1 131 ? -2.883 7.674 8.800 1.00 79.62 131 ILE A N 1
ATOM 963 C CA . ILE A 1 131 ? -2.900 6.365 8.159 1.00 79.62 131 ILE A CA 1
ATOM 964 C C . ILE A 1 131 ? -3.462 6.519 6.749 1.00 79.62 131 ILE A C 1
ATOM 966 O O . ILE A 1 131 ? -4.520 7.123 6.547 1.00 79.62 131 ILE A O 1
ATOM 970 N N . GLY A 1 132 ? -2.748 5.954 5.779 1.00 78.94 132 GLY A N 1
ATOM 971 C CA . GLY A 1 132 ? -3.253 5.746 4.427 1.00 78.94 132 GLY A CA 1
ATOM 972 C C . GLY A 1 132 ? -3.671 4.293 4.271 1.00 78.94 132 GLY A C 1
ATOM 973 O O . GLY A 1 132 ? -2.840 3.408 4.426 1.00 78.94 132 GLY A O 1
ATOM 974 N N . VAL A 1 133 ? -4.940 4.025 3.982 1.00 79.38 133 VAL A N 1
ATOM 975 C CA . VAL A 1 133 ? -5.410 2.659 3.714 1.00 79.38 133 VAL A CA 1
ATOM 976 C C . VAL A 1 133 ? -5.169 2.331 2.241 1.00 79.38 133 VAL A C 1
ATOM 978 O O . VAL A 1 133 ? -5.489 3.138 1.367 1.00 79.38 133 VAL A O 1
ATOM 981 N N . TYR A 1 134 ? -4.610 1.155 1.953 1.00 75.44 134 TYR A N 1
ATOM 982 C CA . TYR A 1 134 ? -4.464 0.687 0.579 1.00 75.44 134 TYR A CA 1
ATOM 983 C C . TYR A 1 134 ? -5.836 0.333 0.001 1.00 75.44 134 TYR A C 1
ATOM 985 O O . TYR A 1 134 ? -6.556 -0.519 0.526 1.00 75.44 134 TYR A O 1
ATOM 993 N N . ALA A 1 135 ? -6.182 0.989 -1.102 1.00 65.88 135 ALA A N 1
ATOM 994 C CA . ALA A 1 135 ? -7.426 0.790 -1.827 1.00 65.88 135 ALA A CA 1
ATOM 995 C C . ALA A 1 135 ? -7.182 -0.035 -3.101 1.00 65.88 135 ALA A C 1
ATOM 997 O O . ALA A 1 135 ? -6.122 0.066 -3.717 1.00 65.88 135 ALA A O 1
ATOM 998 N N . TYR A 1 136 ? -8.162 -0.848 -3.500 1.00 60.97 136 TYR A N 1
ATOM 999 C CA . TYR A 1 136 ? -8.060 -1.727 -4.674 1.00 60.97 136 TYR A CA 1
ATOM 1000 C C . TYR A 1 136 ? -8.124 -0.964 -6.012 1.00 60.97 136 TYR A C 1
ATOM 1002 O O . TYR A 1 136 ? -7.563 -1.394 -7.013 1.00 60.97 136 TYR A O 1
ATOM 1010 N N . SER A 1 137 ? -8.809 0.180 -6.033 1.00 56.97 137 SER A N 1
ATOM 1011 C CA . SER A 1 137 ? -9.028 1.021 -7.216 1.00 56.97 137 SER A CA 1
ATOM 1012 C C . SER A 1 137 ? -9.153 2.500 -6.842 1.00 56.97 137 SER A C 1
ATOM 1014 O O . SER A 1 137 ? -9.470 2.821 -5.694 1.00 56.97 137 SER A O 1
ATOM 1016 N N . GLU A 1 138 ? -8.988 3.413 -7.808 1.00 57.03 138 GLU A N 1
ATOM 1017 C CA . GLU A 1 138 ? -9.220 4.857 -7.597 1.00 57.03 138 GLU A CA 1
ATOM 1018 C C . GLU A 1 138 ? -10.625 5.143 -7.049 1.00 57.03 138 GLU A C 1
ATOM 1020 O O . GLU A 1 138 ? -10.781 5.944 -6.130 1.00 57.03 138 GLU A O 1
ATOM 1025 N N . LYS A 1 139 ? -11.635 4.414 -7.537 1.00 58.88 139 LYS A N 1
ATOM 1026 C CA . LYS A 1 139 ? -13.020 4.530 -7.070 1.00 58.88 139 LYS A CA 1
ATOM 1027 C C . LYS A 1 139 ? -13.166 4.145 -5.594 1.00 58.88 139 LYS A C 1
ATOM 1029 O O . LYS A 1 139 ? -13.832 4.829 -4.827 1.00 58.88 139 LYS A O 1
ATOM 1034 N N . SER A 1 140 ? -12.480 3.087 -5.162 1.00 60.56 140 SER A N 1
ATOM 1035 C CA . SER A 1 140 ? -12.429 2.727 -3.741 1.00 60.56 140 SER A CA 1
ATOM 1036 C C . SER A 1 140 ? -11.534 3.652 -2.908 1.00 60.56 140 SER A C 1
ATOM 1038 O O . SER A 1 140 ? -11.743 3.781 -1.708 1.00 60.56 140 SER A O 1
ATOM 1040 N N . ALA A 1 141 ? -10.570 4.346 -3.520 1.00 61.69 141 ALA A N 1
ATOM 1041 C CA . ALA A 1 141 ? -9.749 5.333 -2.825 1.00 61.69 141 ALA A CA 1
ATOM 1042 C C . ALA A 1 141 ? -10.569 6.565 -2.405 1.00 61.69 141 ALA A C 1
ATOM 1044 O O . ALA A 1 141 ? -10.289 7.151 -1.361 1.00 61.69 141 ALA A O 1
ATOM 1045 N N . GLU A 1 142 ? -11.611 6.941 -3.157 1.00 62.16 142 GLU A N 1
ATOM 1046 C CA . GLU A 1 142 ? -12.536 8.017 -2.764 1.00 62.16 142 GLU A CA 1
ATOM 1047 C C . GLU A 1 142 ? -13.279 7.716 -1.457 1.00 62.16 142 GLU A C 1
ATOM 1049 O O . GLU A 1 142 ? -13.464 8.617 -0.640 1.00 62.16 142 GLU A O 1
ATOM 1054 N N . TYR A 1 143 ? -13.602 6.445 -1.202 1.00 61.50 143 TYR A N 1
ATOM 1055 C CA . TYR A 1 143 ? -14.215 6.001 0.051 1.00 61.50 143 TYR A CA 1
ATOM 1056 C C . TYR A 1 143 ? -13.313 6.257 1.267 1.00 61.50 143 TYR A C 1
ATOM 1058 O O . TYR A 1 143 ? -13.778 6.703 2.312 1.00 61.50 143 TYR A O 1
ATOM 1066 N N . PHE A 1 144 ? -12.002 6.038 1.120 1.00 63.44 144 PHE A N 1
ATOM 1067 C CA . PHE A 1 144 ? -11.025 6.253 2.194 1.00 63.44 144 PHE A CA 1
ATOM 1068 C C . PHE A 1 144 ? -10.461 7.678 2.232 1.00 63.44 144 PHE A C 1
ATOM 1070 O O . PHE A 1 144 ? -9.879 8.070 3.244 1.00 63.44 144 PHE A O 1
ATOM 1077 N N . LYS A 1 145 ? -10.673 8.499 1.192 1.00 59.28 145 LYS A N 1
ATOM 1078 C CA . LYS A 1 145 ? -10.299 9.925 1.216 1.00 59.28 145 LYS A CA 1
ATOM 1079 C C . LYS A 1 145 ? -11.016 10.679 2.334 1.00 59.28 145 LYS A C 1
ATOM 1081 O O . LYS A 1 145 ? -10.375 11.478 3.010 1.00 59.28 145 LYS A O 1
ATOM 1086 N N . SER A 1 146 ? -12.306 10.421 2.559 1.00 55.56 146 SER A N 1
ATOM 1087 C CA . SER A 1 146 ? -13.065 11.050 3.653 1.00 55.56 146 SER A CA 1
ATOM 1088 C C . SER A 1 146 ? -12.518 10.638 5.026 1.00 55.56 146 SER A C 1
ATOM 1090 O O . SER A 1 146 ? -12.377 11.470 5.923 1.00 55.56 146 SER A O 1
ATOM 1092 N N . PHE A 1 147 ? -12.111 9.375 5.160 1.00 58.97 147 PHE A N 1
ATOM 1093 C CA . PHE A 1 147 ? -11.473 8.849 6.358 1.00 58.97 147 PHE A CA 1
ATOM 1094 C C . PHE A 1 147 ? -10.121 9.522 6.626 1.00 58.97 147 PHE A C 1
ATOM 1096 O O . PHE A 1 147 ? -9.947 10.121 7.690 1.00 58.97 147 PHE A O 1
ATOM 1103 N N . SER A 1 148 ? -9.203 9.518 5.653 1.00 54.88 148 SER A N 1
ATOM 1104 C CA . SER A 1 148 ? -7.879 10.144 5.778 1.00 54.88 148 SER A CA 1
ATOM 1105 C C . SER A 1 148 ? -7.943 11.671 5.942 1.00 54.88 148 SER A C 1
ATOM 1107 O O . SER A 1 148 ? -7.047 12.249 6.552 1.00 54.88 148 SER A O 1
ATOM 1109 N N . ALA A 1 149 ? -9.005 12.331 5.460 1.00 53.25 149 ALA A N 1
ATOM 1110 C CA . ALA A 1 149 ? -9.213 13.775 5.605 1.00 53.25 149 ALA A CA 1
ATOM 1111 C C . ALA A 1 149 ? -9.830 14.197 6.955 1.00 53.25 149 ALA A C 1
ATOM 1113 O O . ALA A 1 149 ? -9.787 15.375 7.305 1.00 53.25 149 ALA A O 1
ATOM 1114 N N . SER A 1 150 ? -10.381 13.264 7.742 1.00 55.47 150 SER A N 1
ATOM 1115 C CA . SER A 1 150 ? -11.155 13.563 8.964 1.00 55.47 150 SER A CA 1
ATOM 1116 C C . SER A 1 150 ? -10.317 13.866 10.223 1.00 55.47 150 SER A C 1
ATOM 1118 O O . SER A 1 150 ? -10.780 13.665 11.350 1.00 55.47 150 SER A O 1
ATOM 1120 N N . GLY A 1 151 ? -9.087 14.353 10.045 1.00 56.31 151 GLY A N 1
ATOM 1121 C CA . GLY A 1 151 ? -8.160 14.684 11.131 1.00 56.31 151 GLY A CA 1
ATOM 1122 C C . GLY A 1 151 ? -7.443 13.466 11.732 1.00 56.31 151 GLY A C 1
ATOM 1123 O O . GLY A 1 151 ? -7.535 12.361 11.184 1.00 56.31 151 GLY A O 1
ATOM 1124 N N . PRO A 1 152 ? -6.703 13.659 12.845 1.00 58.72 152 PRO A N 1
ATOM 1125 C CA . PRO A 1 152 ? -5.977 12.589 13.520 1.00 58.72 152 PRO A CA 1
ATOM 1126 C C . PRO A 1 152 ? -6.910 11.418 13.820 1.00 58.72 152 PRO A C 1
ATOM 1128 O O . PRO A 1 152 ? -7.980 11.577 14.410 1.00 58.72 152 PRO A O 1
ATOM 1131 N N . GLN A 1 153 ? -6.518 10.239 13.360 1.00 66.56 153 GLN A N 1
ATOM 1132 C CA . GLN A 1 153 ? -7.261 9.015 13.609 1.00 66.56 153 GLN A CA 1
ATOM 1133 C C . GLN A 1 153 ? -6.889 8.508 15.007 1.00 66.56 153 GLN A C 1
ATOM 1135 O O . GLN A 1 153 ? -5.712 8.521 15.368 1.00 66.56 153 GLN A O 1
ATOM 1140 N N . SER A 1 154 ? -7.866 8.045 15.794 1.00 76.56 154 SER A N 1
ATOM 1141 C CA . SER A 1 154 ? -7.595 7.272 17.014 1.00 76.56 154 SER A CA 1
ATOM 1142 C C . SER A 1 154 ? -7.022 5.914 16.608 1.00 76.56 154 SER A C 1
ATOM 1144 O O . SER A 1 154 ? -7.740 4.918 16.522 1.00 76.56 154 SER A O 1
ATOM 1146 N N . VAL A 1 155 ? -5.734 5.903 16.269 1.00 85.31 155 VAL A N 1
ATOM 1147 C CA . VAL A 1 155 ? -4.981 4.711 15.889 1.00 85.31 155 VAL A CA 1
ATOM 1148 C C . VAL A 1 155 ? -4.204 4.247 17.099 1.00 85.31 155 VAL A C 1
ATOM 1150 O O . VAL A 1 155 ? -3.446 5.011 17.697 1.00 85.31 155 VAL A O 1
ATOM 1153 N N . ARG A 1 156 ? -4.347 2.971 17.434 1.00 90.56 156 ARG A N 1
ATOM 1154 C CA . ARG A 1 156 ? -3.505 2.337 18.442 1.00 90.56 156 ARG A CA 1
ATOM 1155 C C . ARG A 1 156 ? -2.926 1.050 17.900 1.00 90.56 156 ARG A C 1
ATOM 1157 O O . ARG A 1 156 ? -3.628 0.275 17.253 1.00 90.56 156 ARG A O 1
ATOM 1164 N N . LYS A 1 157 ? -1.653 0.811 18.204 1.00 92.81 157 LYS A N 1
ATOM 1165 C CA . LYS A 1 157 ? -1.051 -0.504 18.001 1.00 92.81 157 LYS A CA 1
ATOM 1166 C C . LYS A 1 157 ? -1.836 -1.517 18.826 1.00 92.81 157 LYS A C 1
ATOM 1168 O O . LYS A 1 157 ? -2.050 -1.315 20.021 1.00 92.81 157 LYS A O 1
ATOM 1173 N N . GLN A 1 158 ? -2.311 -2.562 18.171 1.00 93.56 158 GLN A N 1
ATOM 1174 C CA . GLN A 1 158 ? -3.094 -3.616 18.794 1.00 93.56 158 GLN A CA 1
ATOM 1175 C C . GLN A 1 158 ? -2.855 -4.893 18.008 1.00 93.56 158 GLN A C 1
ATOM 1177 O O . GLN A 1 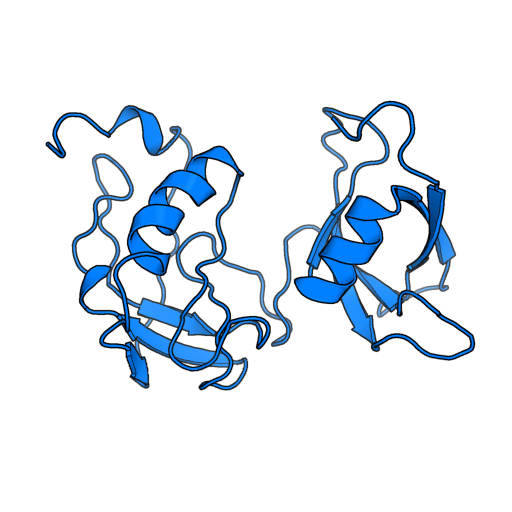158 ? -2.965 -4.887 16.785 1.00 93.56 158 GLN A O 1
ATOM 1182 N N . ASP A 1 159 ? -2.574 -5.981 18.716 1.00 93.44 159 ASP A N 1
ATOM 1183 C CA . ASP A 1 159 ? -2.587 -7.309 18.117 1.00 93.44 159 ASP A CA 1
ATOM 1184 C C . ASP A 1 159 ? -4.028 -7.662 17.732 1.00 93.44 159 ASP A C 1
ATOM 1186 O O . ASP A 1 159 ? -4.904 -7.815 18.592 1.00 93.44 159 ASP A O 1
ATOM 1190 N N . CYS A 1 160 ? -4.311 -7.632 16.434 1.00 93.31 160 CYS A N 1
ATOM 1191 C CA . CYS A 1 160 ? -5.618 -7.957 15.894 1.00 93.31 160 CYS A CA 1
ATOM 1192 C C . CYS A 1 160 ? -5.509 -8.389 14.435 1.00 93.31 160 CYS A C 1
ATOM 1194 O O . CYS A 1 160 ? -4.572 -8.006 13.738 1.00 93.31 160 CYS A O 1
ATOM 1196 N N . ASP A 1 161 ? -6.469 -9.194 13.985 1.00 93.75 161 ASP A N 1
ATOM 1197 C CA . ASP A 1 161 ? -6.398 -9.871 12.692 1.00 93.75 161 ASP A CA 1
ATOM 1198 C C . ASP A 1 161 ? -7.090 -9.047 11.586 1.00 93.75 161 ASP A C 1
ATOM 1200 O O . ASP A 1 161 ? -8.310 -8.839 11.650 1.00 93.75 161 ASP A O 1
ATOM 1204 N N . PRO A 1 162 ? -6.357 -8.525 10.585 1.00 91.12 162 PRO A N 1
ATOM 1205 C CA . PRO A 1 162 ? -6.953 -7.826 9.453 1.00 91.12 162 PRO A CA 1
ATOM 1206 C C . PRO A 1 162 ? -7.733 -8.800 8.561 1.00 91.12 162 PRO A C 1
ATOM 1208 O O . PRO A 1 162 ? -7.212 -9.827 8.130 1.00 91.12 162 PRO A O 1
ATOM 1211 N N . GLN A 1 163 ? -8.979 -8.464 8.233 1.00 88.00 163 GLN A N 1
ATOM 1212 C CA . GLN A 1 163 ? -9.835 -9.328 7.419 1.00 88.00 163 GLN A CA 1
ATOM 1213 C C . GLN A 1 163 ? -9.638 -9.116 5.915 1.00 88.00 163 GLN A C 1
ATOM 1215 O O . GLN A 1 163 ? -9.257 -8.048 5.451 1.00 88.00 163 GLN A O 1
ATOM 1220 N N . SER A 1 164 ? -9.946 -10.146 5.127 1.00 83.06 164 SER A N 1
ATOM 1221 C CA . SER A 1 164 ? -10.129 -9.997 3.681 1.00 83.06 164 SER A CA 1
ATOM 1222 C C . SER A 1 164 ? -11.607 -9.787 3.372 1.00 83.06 164 SER A C 1
ATOM 1224 O O . SER A 1 164 ? -12.463 -10.527 3.863 1.00 83.06 164 SER A O 1
ATOM 1226 N N . TYR A 1 165 ? -11.910 -8.795 2.541 1.00 76.25 165 TYR A N 1
ATOM 1227 C CA . TYR A 1 165 ? -13.276 -8.506 2.109 1.00 76.25 165 TYR A CA 1
ATOM 1228 C C . TYR A 1 165 ? -13.457 -8.930 0.649 1.00 76.25 165 TYR A C 1
ATOM 1230 O O . TYR A 1 165 ? -12.524 -8.853 -0.149 1.00 76.25 165 TYR A O 1
ATOM 1238 N N . TYR A 1 166 ? -14.642 -9.432 0.307 1.00 67.56 166 TYR A N 1
ATOM 1239 C CA . TYR A 1 166 ? -14.964 -9.865 -1.049 1.00 67.56 166 TYR A CA 1
ATOM 1240 C C . TYR A 1 166 ? -15.472 -8.680 -1.877 1.00 67.56 166 TYR A C 1
ATOM 1242 O O . TYR A 1 166 ? -16.309 -7.902 -1.415 1.00 67.56 166 TYR A O 1
ATOM 1250 N N . PHE A 1 167 ? -14.982 -8.575 -3.117 1.00 62.00 167 PHE A N 1
ATOM 1251 C CA . PHE A 1 167 ? -15.261 -7.460 -4.037 1.00 62.00 167 PHE A CA 1
ATOM 1252 C C . PHE A 1 167 ? -15.867 -7.921 -5.366 1.00 62.00 167 PHE A C 1
ATOM 1254 O O . PHE A 1 167 ? -15.605 -7.325 -6.406 1.00 62.00 167 PHE A O 1
ATOM 1261 N N . SER A 1 168 ? -16.680 -8.983 -5.354 1.00 49.97 168 SER A N 1
ATOM 1262 C CA . SER A 1 168 ? -17.456 -9.373 -6.545 1.00 49.97 168 SER A CA 1
ATOM 1263 C C . SER A 1 168 ? -18.451 -8.292 -6.983 1.00 49.97 168 SER A C 1
ATOM 1265 O O . SER A 1 168 ? -18.945 -8.330 -8.105 1.00 49.97 168 SER A O 1
ATOM 1267 N N . GLU A 1 169 ? -18.724 -7.323 -6.108 1.00 47.44 169 GLU A N 1
ATOM 1268 C CA . GLU A 1 169 ? -19.539 -6.146 -6.362 1.00 47.44 169 GLU A CA 1
ATOM 1269 C C . GLU A 1 169 ? -18.726 -4.896 -6.023 1.00 47.44 169 GLU A C 1
ATOM 1271 O O . GLU A 1 169 ? -17.993 -4.861 -5.031 1.00 47.44 169 GLU A O 1
ATOM 1276 N N . ASP A 1 170 ? -18.852 -3.863 -6.854 1.00 49.81 170 ASP A N 1
ATOM 1277 C CA . ASP A 1 170 ? -18.236 -2.567 -6.603 1.00 49.81 170 ASP A CA 1
ATOM 1278 C C . ASP A 1 170 ? -18.775 -2.000 -5.271 1.00 49.81 170 ASP A C 1
ATOM 1280 O O . ASP A 1 170 ? -19.977 -1.720 -5.179 1.00 49.81 170 ASP A O 1
ATOM 1284 N N . PRO A 1 171 ? -17.930 -1.804 -4.237 1.00 44.88 171 PRO A N 1
ATOM 1285 C CA . PRO A 1 171 ? -18.380 -1.381 -2.909 1.00 44.88 171 PRO A CA 1
ATOM 1286 C C . PRO A 1 171 ? -19.083 -0.014 -2.926 1.00 44.88 171 PRO A C 1
ATOM 1288 O O . PRO A 1 171 ? -19.812 0.318 -1.993 1.00 44.88 171 PRO A O 1
ATOM 1291 N N . THR A 1 172 ? -18.943 0.760 -4.009 1.00 45.97 1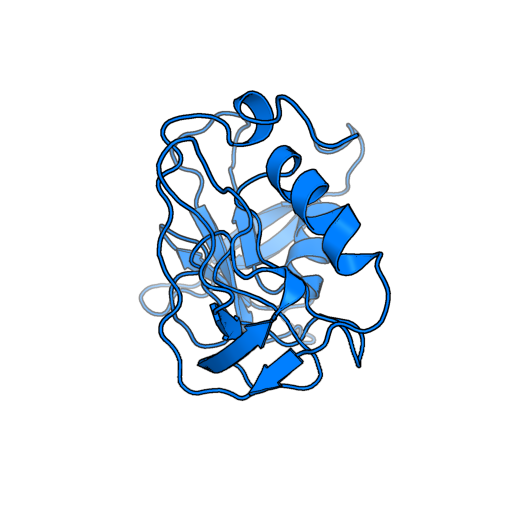72 THR A N 1
ATOM 1292 C CA . THR A 1 172 ? -19.682 2.013 -4.198 1.00 45.97 172 THR A CA 1
ATOM 1293 C C . THR A 1 172 ? -21.168 1.841 -4.532 1.00 45.97 172 THR A C 1
ATOM 1295 O O . THR A 1 172 ? -21.935 2.780 -4.335 1.00 45.97 172 THR A O 1
ATOM 1298 N N . GLN A 1 173 ? -21.617 0.670 -5.000 1.00 45.41 173 GLN A N 1
ATOM 1299 C CA . GLN A 1 173 ? -23.036 0.428 -5.314 1.00 45.41 173 GLN A CA 1
ATOM 1300 C C . GLN A 1 173 ? -23.900 0.201 -4.069 1.00 45.41 173 GLN A C 1
ATOM 1302 O O . GLN A 1 173 ? -25.111 0.392 -4.107 1.00 45.41 173 GLN A O 1
ATOM 1307 N N . ASN A 1 174 ? -23.274 -0.130 -2.941 1.00 48.06 174 ASN A N 1
ATOM 1308 C CA . ASN A 1 174 ? -23.951 -0.358 -1.667 1.00 48.06 174 ASN A CA 1
ATOM 1309 C C . ASN A 1 174 ? -24.063 0.924 -0.808 1.00 48.06 174 ASN A C 1
ATOM 1311 O O . ASN A 1 174 ? -24.449 0.860 0.358 1.00 48.06 174 ASN A O 1
ATOM 1315 N N . LEU A 1 175 ? -23.764 2.100 -1.382 1.00 46.66 175 LEU A N 1
ATOM 1316 C CA . LEU A 1 175 ? -23.755 3.418 -0.721 1.00 46.66 175 LEU A CA 1
ATOM 1317 C C . LEU A 1 175 ? -25.143 4.073 -0.581 1.00 46.66 175 LEU A C 1
ATOM 1319 O O . LEU A 1 175 ? -25.267 5.297 -0.521 1.00 46.66 175 LEU A O 1
ATOM 1323 N N . GLY A 1 176 ? -26.204 3.273 -0.488 1.00 34.88 176 GLY A N 1
ATOM 1324 C CA . GLY A 1 176 ? -27.523 3.770 -0.113 1.00 34.88 176 GLY A CA 1
ATOM 1325 C C . GLY A 1 176 ? -27.548 4.230 1.347 1.00 34.88 176 GLY A C 1
ATOM 1326 O O . GLY A 1 176 ? -27.899 3.446 2.224 1.00 34.88 176 GLY A O 1
ATOM 1327 N N . GLY A 1 177 ? -27.207 5.499 1.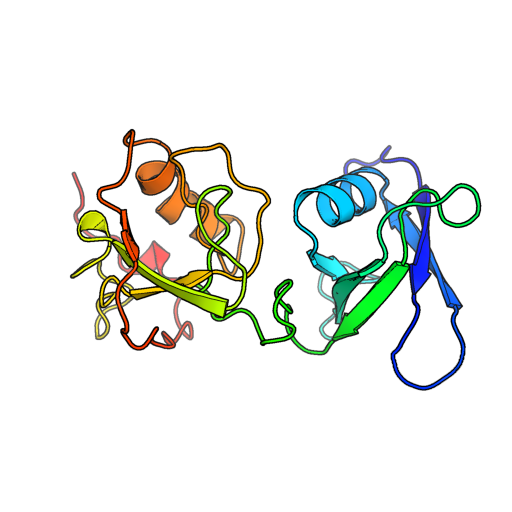604 1.00 31.33 177 GLY A N 1
ATOM 1328 C CA . GLY A 1 177 ? -27.641 6.209 2.814 1.00 31.33 177 GLY A CA 1
ATOM 1329 C C . GLY A 1 177 ? -26.569 6.675 3.800 1.00 31.33 177 GLY A C 1
ATOM 1330 O O . GLY A 1 177 ? -26.769 6.517 5.000 1.00 31.33 177 GLY A O 1
ATOM 1331 N N . VAL A 1 178 ? -25.479 7.298 3.344 1.00 32.00 178 VAL A N 1
ATOM 1332 C CA . VAL A 1 178 ? -24.707 8.202 4.220 1.00 32.00 178 VAL A CA 1
ATOM 1333 C C . VAL A 1 178 ? -24.927 9.632 3.726 1.00 32.00 178 VAL A C 1
ATOM 1335 O O . VAL A 1 178 ? -24.239 10.092 2.816 1.00 32.00 178 VAL A O 1
ATOM 1338 N N . GLN A 1 179 ? -25.972 10.268 4.265 1.00 30.02 179 GLN A N 1
ATOM 1339 C CA . GLN A 1 179 ? -26.122 11.728 4.305 1.00 30.02 179 GLN A CA 1
ATOM 1340 C C . GLN A 1 179 ? -25.377 12.272 5.520 1.00 30.02 179 GLN A C 1
ATOM 1342 O O . GLN A 1 179 ? -25.389 11.573 6.561 1.00 30.02 179 GLN A O 1
#

Foldseek 3Di:
DPPPPQDWDKAWEDAPDDDIDIDIDGVVQLVVCQLQQKDWDDPDPPDPPIWMWGAPAPADPVGNSHYTYTHPAHAFPLRDGAFAQQEKEAQVDDQQFKKFFPVQPQCDQAPPDGFRRIHGYRYHNDDHLFMGGHHPDPLRSVVCVCVRPVPRTPMDGDPDDGDHDDPPDPSVVRPPDDD

Solvent-accessible surface area (backbone atoms only — not comparable to full-atom values): 10304 Å² total; per-residue (Å²): 132,80,62,101,76,56,55,75,39,74,39,40,37,49,45,98,69,80,78,66,48,74,50,77,40,43,38,70,54,54,55,45,29,64,60,66,37,36,45,80,46,54,99,48,93,91,48,86,81,44,31,15,35,19,61,75,42,74,60,42,97,92,31,76,70,11,29,21,29,78,33,93,52,50,40,27,76,61,68,46,73,57,39,54,70,14,18,23,20,17,52,84,55,55,54,69,40,30,30,37,28,66,89,40,41,68,40,74,54,46,101,88,43,55,36,83,20,26,28,32,27,26,29,54,72,28,58,78,70,40,60,41,68,41,52,84,42,75,76,52,37,58,68,48,47,59,59,58,66,67,56,76,63,71,67,41,83,36,97,57,80,50,60,85,76,85,68,95,54,68,56,73,76,68,61,84,78,84,128

Nearest PDB structures (foldseek):
  4s17-assembly1_A-2  TM=4.233E-01  e=8.758E-01  Bifidobacterium adolescentis ATCC 15703
  8cvm-assembly1_u  TM=3.578E-01  e=1.058E+00  Cutibacterium acnes
  8qfa-assembly1_A  TM=3.920E-01  e=4.217E+00  Bordetella pertussis
  6pew-assembly1_D  TM=2.170E-01  e=2.395E+00  Plasmodium falciparum NF54